Protein AF-A0A139NU71-F1 (afdb_monomer_lite)

pLDDT: mean 77.44, std 14.03, range [31.88, 95.44]

Structure (mmCIF, N/CA/C/O backbone):
data_AF-A0A139NU71-F1
#
_entry.id   AF-A0A139NU71-F1
#
loop_
_atom_site.group_PDB
_atom_site.id
_atom_site.type_symbol
_atom_site.label_atom_id
_atom_site.label_alt_id
_atom_site.label_comp_id
_atom_site.label_asym_id
_atom_site.label_entity_id
_atom_site.label_seq_id
_atom_site.pdbx_PDB_ins_code
_atom_site.Cartn_x
_atom_site.Cartn_y
_atom_site.Cartn_z
_atom_site.occupancy
_atom_site.B_iso_or_equiv
_atom_site.auth_seq_id
_atom_site.auth_comp_id
_atom_site.auth_asym_id
_atom_site.auth_atom_id
_atom_site.pdbx_PDB_model_num
ATOM 1 N N . MET A 1 1 ? -29.510 -15.775 47.657 1.00 57.84 1 MET A N 1
ATOM 2 C CA . MET A 1 1 ? -28.211 -16.408 47.350 1.00 57.84 1 MET A CA 1
ATOM 3 C C . MET A 1 1 ? -27.187 -15.291 47.354 1.00 57.84 1 MET A C 1
ATOM 5 O O . MET A 1 1 ? -27.486 -14.253 46.781 1.00 57.84 1 MET A O 1
ATOM 9 N N . ASP A 1 2 ? -26.080 -15.442 48.075 1.00 88.06 2 ASP A N 1
ATOM 10 C CA . ASP A 1 2 ? -25.006 -14.439 48.107 1.00 88.06 2 ASP A CA 1
ATOM 11 C C . ASP A 1 2 ? -24.442 -14.243 46.688 1.00 88.06 2 ASP A C 1
ATOM 13 O O . ASP A 1 2 ? -24.247 -15.220 45.959 1.00 88.06 2 ASP A O 1
ATOM 17 N N . ALA A 1 3 ? -24.217 -12.991 46.289 1.00 68.38 3 ALA A N 1
ATOM 18 C CA . ALA A 1 3 ? -23.678 -12.640 44.980 1.00 68.38 3 ALA A CA 1
ATOM 19 C C . ALA A 1 3 ? -22.296 -13.271 44.737 1.00 68.38 3 ALA A C 1
ATOM 21 O O . ALA A 1 3 ? -22.012 -13.702 43.619 1.00 68.38 3 ALA A O 1
ATOM 22 N N . ALA A 1 4 ? -21.469 -13.403 45.779 1.00 80.06 4 ALA A N 1
ATOM 23 C CA . ALA A 1 4 ? -20.169 -14.063 45.685 1.00 80.06 4 ALA A CA 1
ATOM 24 C C . ALA A 1 4 ? -20.320 -15.563 45.383 1.00 80.06 4 ALA A C 1
ATOM 26 O O . ALA A 1 4 ? -19.664 -16.096 44.490 1.00 80.06 4 ALA A O 1
ATOM 27 N N . ILE A 1 5 ? -21.266 -16.220 46.058 1.00 87.38 5 ILE A N 1
ATOM 28 C CA . ILE A 1 5 ? -21.566 -17.646 45.868 1.00 87.38 5 ILE A CA 1
ATOM 29 C C . ILE A 1 5 ? -22.158 -17.897 44.473 1.00 87.38 5 ILE A C 1
ATOM 31 O O . ILE A 1 5 ? -21.840 -18.896 43.828 1.00 87.38 5 ILE A O 1
ATOM 35 N N . PHE A 1 6 ? -23.004 -16.990 43.977 1.00 78.81 6 PHE A N 1
ATOM 36 C CA . PHE A 1 6 ? -23.560 -17.088 42.627 1.00 78.81 6 PHE A CA 1
ATOM 37 C C . PHE A 1 6 ? -22.490 -16.881 41.540 1.00 78.81 6 PHE A C 1
ATOM 39 O O . PHE A 1 6 ? -22.468 -17.622 40.558 1.00 78.81 6 PHE A O 1
ATOM 46 N N . LYS A 1 7 ? -21.557 -15.938 41.737 1.00 81.19 7 LYS A N 1
ATOM 47 C CA . LYS A 1 7 ? -20.418 -15.714 40.832 1.00 81.19 7 LYS A CA 1
ATOM 48 C C . LYS A 1 7 ? -19.517 -16.947 40.738 1.00 81.19 7 LYS A C 1
ATOM 50 O O . LYS A 1 7 ? -19.234 -17.403 39.633 1.00 81.19 7 LYS A O 1
ATOM 55 N N . GLU A 1 8 ? -19.113 -17.506 41.878 1.00 88.69 8 GLU A N 1
ATOM 56 C CA . GLU A 1 8 ? -18.307 -18.735 41.947 1.00 88.69 8 GLU A CA 1
ATOM 57 C C . GLU A 1 8 ? -18.988 -19.904 41.222 1.00 88.69 8 GLU A C 1
ATOM 59 O O . GLU A 1 8 ? -18.363 -20.609 40.428 1.00 88.69 8 GLU A O 1
ATOM 64 N N . PHE A 1 9 ? -20.298 -20.067 41.424 1.00 89.94 9 PHE A N 1
ATOM 65 C CA . PHE A 1 9 ? -21.086 -21.086 40.737 1.00 89.94 9 PHE A CA 1
ATOM 66 C C . PHE A 1 9 ? -21.071 -20.906 39.211 1.00 89.94 9 PHE A C 1
ATOM 68 O O . PHE A 1 9 ? -20.823 -21.869 38.479 1.00 89.94 9 PHE A O 1
ATOM 75 N N . CYS A 1 10 ? -21.315 -19.686 38.726 1.00 85.00 10 CYS A N 1
ATOM 76 C CA . CYS A 1 10 ? -21.310 -19.379 37.298 1.00 85.00 10 CYS A CA 1
ATOM 77 C C . CYS A 1 10 ? -19.933 -19.630 36.664 1.00 85.00 10 CYS A C 1
ATOM 79 O O . CYS A 1 10 ? -19.867 -20.260 35.609 1.00 85.00 10 CYS A O 1
ATOM 81 N N . LEU A 1 11 ? -18.843 -19.226 37.328 1.00 81.31 11 LEU A N 1
ATOM 82 C CA . LEU A 1 11 ? -17.471 -19.452 36.854 1.00 81.31 11 LEU A CA 1
ATOM 83 C C . LEU A 1 11 ? -17.121 -20.945 36.796 1.00 81.31 11 LEU A C 1
ATOM 85 O O . LEU A 1 11 ? -16.657 -21.435 35.765 1.00 81.31 11 LEU A O 1
ATOM 89 N N . ALA A 1 12 ? -17.424 -21.701 37.855 1.00 89.00 12 ALA A N 1
ATOM 90 C CA . ALA A 1 12 ? -17.175 -23.142 37.898 1.00 89.00 12 ALA A CA 1
ATOM 91 C C . ALA A 1 12 ? -17.971 -23.909 36.824 1.00 89.00 12 ALA A C 1
ATOM 93 O O . ALA A 1 12 ? -17.486 -24.881 36.231 1.00 89.00 12 ALA A O 1
ATOM 94 N N . LYS A 1 13 ? -19.208 -23.480 36.537 1.00 87.31 13 LYS A N 1
ATOM 95 C CA . LYS A 1 13 ? -20.033 -24.080 35.477 1.00 87.31 13 LYS A CA 1
ATOM 96 C C . LYS A 1 13 ? -19.597 -23.666 34.077 1.00 87.31 13 LYS A C 1
ATOM 98 O O . LYS A 1 13 ? -19.599 -24.524 33.197 1.00 87.31 13 LYS A O 1
ATOM 103 N N . ALA A 1 14 ? -19.167 -22.424 33.871 1.00 78.31 14 ALA A N 1
ATOM 104 C CA . ALA A 1 14 ? -18.626 -21.971 32.592 1.00 78.31 14 ALA A CA 1
ATOM 105 C C . ALA A 1 14 ? -17.314 -22.692 32.231 1.00 78.31 14 ALA A C 1
ATOM 107 O O . ALA A 1 14 ? -17.141 -23.088 31.081 1.00 78.31 14 ALA A O 1
ATOM 108 N N . GLY A 1 15 ? -16.436 -22.947 33.210 1.00 75.75 15 GLY A N 1
ATOM 109 C CA . GLY A 1 15 ? -15.182 -23.684 32.997 1.00 75.75 15 GLY A CA 1
ATOM 110 C C . GLY A 1 15 ? -15.363 -25.175 32.679 1.00 75.75 15 GLY A C 1
ATOM 111 O O . GLY A 1 15 ? -14.518 -25.771 32.022 1.00 75.75 15 GLY A O 1
ATOM 112 N N . SER A 1 16 ? -16.475 -25.784 33.104 1.00 83.06 16 SER A N 1
ATOM 113 C CA . SER A 1 16 ? -16.747 -27.218 32.901 1.00 83.06 16 SER A CA 1
ATOM 114 C C . SER A 1 16 ? -17.761 -27.524 31.792 1.00 83.06 16 SER A C 1
ATOM 116 O O . SER A 1 16 ? -17.903 -28.684 31.401 1.00 83.06 16 SER A O 1
ATOM 118 N N . LYS A 1 17 ? -18.494 -26.521 31.285 1.00 86.56 17 LYS A N 1
ATOM 119 C CA . LYS A 1 17 ? -19.545 -26.700 30.270 1.00 86.56 17 LYS A CA 1
ATOM 120 C C . LYS A 1 17 ? -19.525 -25.578 29.218 1.00 86.56 17 LYS A C 1
ATOM 122 O O . LYS A 1 17 ? -20.130 -24.529 29.443 1.00 86.56 17 LYS A O 1
ATOM 127 N N . PRO A 1 18 ? -18.958 -25.822 28.021 1.00 69.75 18 PRO A N 1
ATOM 128 C CA . PRO A 1 18 ? -18.869 -24.819 26.953 1.00 69.75 18 PRO A CA 1
ATOM 129 C C . PRO A 1 18 ? -20.218 -24.247 26.487 1.00 69.75 18 PRO A C 1
ATOM 131 O O . PRO A 1 18 ? -20.307 -23.071 26.152 1.00 69.75 18 PRO A O 1
ATOM 134 N N . ALA A 1 19 ? -21.285 -25.054 26.485 1.00 65.38 19 ALA A N 1
ATOM 135 C CA . ALA A 1 19 ? -22.631 -24.586 26.135 1.00 65.38 19 ALA A CA 1
ATOM 136 C C . ALA A 1 19 ? -23.204 -23.621 27.189 1.00 65.38 19 ALA A C 1
ATOM 138 O O . ALA A 1 19 ? -23.811 -22.618 26.841 1.00 65.38 19 ALA A O 1
ATOM 139 N N . PHE A 1 20 ? -22.950 -23.885 28.476 1.00 79.50 20 PHE A N 1
ATOM 140 C CA . PHE A 1 20 ? -23.353 -22.986 29.559 1.00 79.50 20 PHE A CA 1
ATOM 141 C C . PHE A 1 20 ? -22.549 -21.685 29.530 1.00 79.50 20 PHE A C 1
ATOM 143 O O . PHE A 1 20 ? -23.117 -20.628 29.762 1.00 79.50 20 PHE A O 1
ATOM 150 N N . LYS A 1 21 ? -21.247 -21.755 29.208 1.00 77.25 21 LYS A N 1
ATOM 151 C CA . LYS A 1 21 ? -20.414 -20.566 28.985 1.00 77.25 21 LYS A CA 1
ATOM 152 C C . LYS A 1 21 ? -21.029 -19.673 27.901 1.00 77.25 21 LYS A C 1
ATOM 154 O O . LYS A 1 21 ? -21.265 -18.509 28.185 1.00 77.25 21 LYS A O 1
ATOM 159 N N . ARG A 1 22 ? -21.370 -20.234 26.732 1.00 60.50 22 ARG A N 1
ATOM 160 C CA . ARG A 1 22 ? -22.013 -19.491 25.631 1.00 60.50 22 ARG A CA 1
ATOM 161 C C . ARG A 1 22 ? -23.335 -18.840 26.035 1.00 60.50 22 ARG A C 1
ATOM 163 O O . ARG A 1 22 ? -23.498 -17.643 25.855 1.00 60.50 22 ARG A O 1
ATOM 170 N N . GLU A 1 23 ? -24.251 -19.599 26.628 1.00 68.81 23 GLU A N 1
ATOM 171 C CA . GLU A 1 23 ? -25.554 -19.071 27.071 1.00 68.81 23 GLU A CA 1
ATOM 172 C C . GLU A 1 23 ? -25.413 -17.998 28.160 1.00 68.81 23 GLU A C 1
ATOM 174 O O . GLU A 1 23 ? -26.117 -16.992 28.149 1.00 68.81 23 GLU A O 1
ATOM 179 N N . LEU A 1 24 ? -24.471 -18.175 29.092 1.00 75.56 24 LEU A N 1
ATOM 180 C CA . LEU A 1 24 ? -24.180 -17.181 30.122 1.00 75.56 24 LEU A CA 1
ATOM 181 C C . LEU A 1 24 ? -23.573 -15.905 29.519 1.00 75.56 24 LEU A C 1
ATOM 183 O O . LEU A 1 24 ? -23.921 -14.816 29.962 1.00 75.56 24 LEU A O 1
ATOM 187 N N . GLN A 1 25 ? -22.699 -16.034 28.515 1.00 62.81 25 GLN A N 1
ATOM 188 C CA . GLN A 1 25 ? -22.141 -14.903 27.768 1.00 62.81 25 GLN A CA 1
ATOM 189 C C . GLN A 1 25 ? -23.250 -14.121 27.053 1.00 62.81 25 GLN A C 1
ATOM 191 O O . GLN A 1 25 ? -23.339 -12.913 27.250 1.00 62.81 25 GLN A O 1
ATOM 196 N N . HIS A 1 26 ? -24.151 -14.802 26.334 1.00 57.12 26 HIS A N 1
ATOM 197 C CA . HIS A 1 26 ? -25.322 -14.177 25.704 1.00 57.12 26 HIS A CA 1
ATOM 198 C C . HIS A 1 26 ? -26.223 -13.467 26.722 1.00 57.12 26 HIS A C 1
ATOM 200 O O . HIS A 1 26 ? -26.580 -12.309 26.547 1.00 57.12 26 HIS A O 1
ATOM 206 N N . TYR A 1 27 ? -26.547 -14.139 27.828 1.00 63.62 27 TYR A N 1
ATOM 207 C CA . TYR A 1 27 ? -27.408 -13.591 28.876 1.00 63.62 27 TYR A CA 1
ATOM 208 C C . TYR A 1 27 ? -26.819 -12.353 29.570 1.00 63.62 27 TYR A C 1
ATOM 210 O O . TYR A 1 27 ? -27.568 -11.470 29.993 1.00 63.62 27 TYR A O 1
ATOM 218 N N . ILE A 1 28 ? -25.493 -12.304 29.741 1.00 64.88 28 ILE A N 1
ATOM 219 C CA . ILE A 1 28 ? -24.802 -11.131 30.287 1.00 64.88 28 ILE A CA 1
ATOM 220 C C . ILE A 1 28 ? -24.788 -10.015 29.243 1.00 64.88 28 ILE A C 1
ATOM 222 O O . ILE A 1 28 ? -25.170 -8.903 29.590 1.00 64.88 28 ILE A O 1
ATOM 226 N N . ALA A 1 29 ? -24.437 -10.320 27.990 1.00 53.88 29 ALA A N 1
ATOM 227 C CA . ALA A 1 29 ? -24.393 -9.352 26.894 1.00 53.88 29 ALA A CA 1
ATOM 228 C C . ALA A 1 29 ? -25.745 -8.647 26.674 1.00 53.88 29 ALA A C 1
ATOM 230 O O . ALA A 1 29 ? -25.779 -7.431 26.535 1.00 53.88 29 ALA A O 1
ATOM 231 N N . ASP A 1 30 ? -26.862 -9.375 26.773 1.00 51.50 30 ASP A N 1
ATOM 232 C CA . ASP A 1 30 ? -28.225 -8.824 26.665 1.00 51.50 30 ASP A CA 1
ATOM 233 C C . ASP A 1 30 ? -28.620 -7.877 27.820 1.00 51.50 30 ASP A C 1
ATOM 235 O O . ASP A 1 30 ? -29.672 -7.234 27.769 1.00 51.50 30 ASP A O 1
ATOM 239 N N . ARG A 1 31 ? -27.850 -7.837 28.918 1.00 53.75 31 ARG A 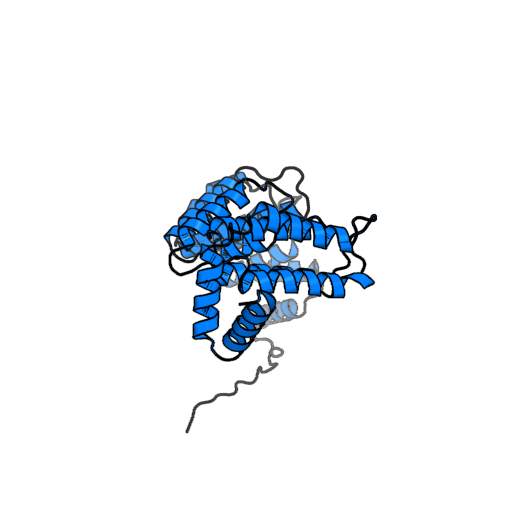N 1
ATOM 240 C CA . ARG A 1 31 ? -28.242 -7.175 30.181 1.00 53.75 31 ARG A CA 1
ATOM 241 C C . ARG A 1 31 ? -27.211 -6.226 30.765 1.00 53.75 31 ARG A C 1
ATOM 243 O O . ARG A 1 31 ? -27.548 -5.450 31.660 1.00 53.75 31 ARG A O 1
ATOM 250 N N . THR A 1 32 ? -25.974 -6.281 30.303 1.00 51.69 32 THR A N 1
ATOM 251 C CA . THR A 1 32 ? -25.039 -5.175 30.451 1.00 51.69 32 THR A CA 1
ATOM 252 C C . THR A 1 32 ? -25.410 -4.130 29.412 1.00 51.69 32 THR A C 1
ATOM 254 O O . THR A 1 32 ? -25.499 -4.464 28.236 1.00 51.69 32 THR A O 1
ATOM 257 N N . GLU A 1 33 ? -25.621 -2.873 29.820 1.00 50.38 33 GLU A N 1
ATOM 258 C CA . GLU A 1 33 ? -25.450 -1.754 28.884 1.00 50.38 33 GLU A CA 1
ATOM 259 C C . GLU A 1 33 ? -24.128 -2.017 28.160 1.00 50.38 33 GLU A C 1
ATOM 261 O O . GLU A 1 33 ? -23.097 -2.127 28.832 1.00 50.38 33 GLU A O 1
ATOM 266 N N . GLY A 1 34 ? -24.178 -2.250 26.843 1.00 54.66 34 GLY A N 1
ATOM 267 C CA . GLY A 1 34 ? -22.997 -2.605 26.065 1.00 54.66 34 GLY A CA 1
ATOM 268 C C . GLY A 1 34 ? -21.846 -1.667 26.417 1.00 54.66 34 GLY A C 1
ATOM 269 O O . GLY A 1 34 ? -22.055 -0.476 26.681 1.00 54.66 34 GLY A O 1
ATOM 270 N N . VAL A 1 35 ? -20.627 -2.197 26.502 1.00 61.81 35 VAL A N 1
ATOM 271 C CA . VAL A 1 35 ? -19.465 -1.324 26.657 1.00 61.81 35 VAL A CA 1
ATOM 272 C C . VAL A 1 35 ? -19.435 -0.443 25.411 1.00 61.81 35 VAL A C 1
ATOM 274 O O . VAL A 1 35 ? -19.243 -0.940 24.310 1.00 61.81 35 VAL A O 1
ATOM 277 N N . SER A 1 36 ? -19.719 0.850 25.573 1.00 74.94 36 SER A N 1
ATOM 278 C CA . SER A 1 36 ? -19.772 1.772 24.441 1.00 74.94 36 SER A CA 1
ATOM 279 C C . SER A 1 36 ? -18.402 1.847 23.774 1.00 74.94 36 SER A C 1
ATOM 281 O O . SER A 1 36 ? -17.390 1.857 24.481 1.00 74.94 36 SER A O 1
ATOM 283 N N . LEU A 1 37 ? -18.372 1.988 22.449 1.00 80.50 37 LEU A N 1
ATOM 284 C CA . LEU A 1 37 ? -17.149 2.175 21.664 1.00 80.50 37 LEU A CA 1
ATOM 285 C C . LEU A 1 37 ? -16.197 3.204 22.306 1.00 80.50 37 LEU A C 1
ATOM 287 O O . LEU A 1 37 ? -15.031 2.908 22.547 1.00 80.50 37 LEU A O 1
ATOM 291 N N . ASP A 1 38 ? -16.723 4.350 22.748 1.00 83.75 38 ASP A N 1
ATOM 292 C CA . ASP A 1 38 ? -15.954 5.393 23.448 1.00 83.75 38 ASP A CA 1
ATOM 293 C C . ASP A 1 38 ? -15.214 4.912 24.704 1.00 83.75 38 ASP A C 1
ATOM 295 O O . ASP A 1 38 ? -14.163 5.446 25.058 1.00 83.75 38 ASP A O 1
ATOM 299 N N . LYS A 1 39 ? -15.780 3.951 25.442 1.00 81.56 39 LYS A N 1
ATOM 300 C CA . LYS A 1 39 ? -15.129 3.392 26.634 1.00 81.56 39 LYS A CA 1
ATOM 301 C C . LYS A 1 39 ? -13.980 2.482 26.225 1.00 81.56 39 LYS A C 1
ATOM 303 O O . LYS A 1 39 ? -12.945 2.528 26.878 1.00 81.56 39 LYS A O 1
ATOM 308 N N . LEU A 1 40 ? -14.153 1.704 25.158 1.00 82.69 40 LEU A N 1
ATOM 309 C CA . LEU A 1 40 ? -13.107 0.836 24.619 1.00 82.69 40 LEU A CA 1
ATOM 310 C C . LEU A 1 40 ? -11.936 1.662 24.089 1.00 82.69 40 LEU A C 1
ATOM 312 O O . LEU A 1 40 ? -10.809 1.434 24.519 1.00 82.69 40 LEU A O 1
ATOM 316 N N . LYS A 1 41 ? -12.215 2.690 23.281 1.00 87.12 41 LYS A N 1
ATOM 317 C CA . LYS A 1 41 ? -11.204 3.638 22.791 1.00 87.12 41 LYS A CA 1
ATOM 318 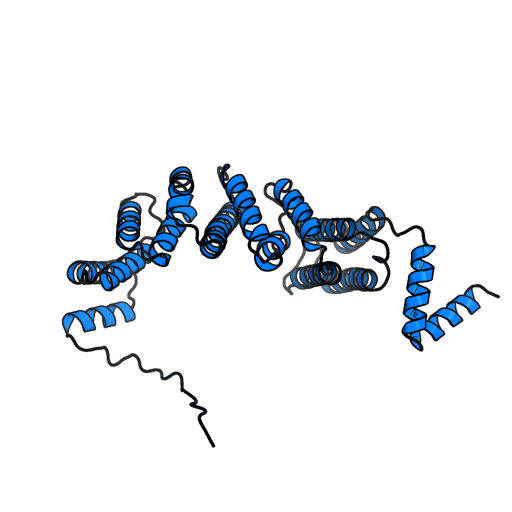C C . LYS A 1 41 ? -10.429 4.285 23.943 1.00 87.12 41 LYS A C 1
ATOM 320 O O . LYS A 1 41 ? -9.207 4.253 23.974 1.00 87.12 41 LYS A O 1
ATOM 325 N N . LYS A 1 42 ? -11.131 4.753 24.985 1.00 88.50 42 LYS A N 1
ATOM 326 C CA . LYS A 1 42 ? -10.490 5.300 26.199 1.00 88.50 42 LYS A CA 1
ATOM 327 C C . LYS A 1 42 ? -9.639 4.285 26.961 1.00 88.50 42 LYS A C 1
ATOM 329 O O . LYS A 1 42 ? -8.651 4.685 27.572 1.00 88.50 42 LYS A O 1
ATOM 334 N N . CYS A 1 43 ? -10.018 3.008 26.978 1.00 86.88 43 CYS A N 1
ATOM 335 C CA . CYS A 1 43 ? -9.192 1.963 27.578 1.00 86.88 43 CYS A CA 1
ATOM 336 C C . CYS A 1 43 ? -7.875 1.808 26.812 1.00 86.88 43 CYS A C 1
ATOM 338 O O . CYS A 1 43 ? -6.829 1.819 27.454 1.00 86.88 43 CYS A O 1
ATOM 340 N N . VAL A 1 44 ? -7.920 1.762 25.477 1.00 88.00 44 VAL A N 1
ATOM 341 C CA . VAL A 1 44 ? -6.721 1.721 24.621 1.00 88.00 44 VAL A CA 1
ATOM 342 C C . VAL A 1 44 ? -5.831 2.935 24.887 1.00 88.00 44 VAL A C 1
ATOM 344 O O . VAL A 1 44 ? -4.676 2.766 25.279 1.00 88.00 44 VAL A O 1
ATOM 347 N N . SER A 1 45 ? -6.384 4.152 24.826 1.00 90.38 45 SER A N 1
ATOM 348 C CA . SER A 1 45 ? -5.617 5.375 25.100 1.00 90.38 45 SER A CA 1
ATOM 349 C C . SER A 1 45 ? -5.005 5.378 26.503 1.00 90.38 45 SER A C 1
ATOM 351 O O . SER A 1 45 ? -3.906 5.894 26.708 1.00 90.38 45 SER A O 1
ATOM 353 N N . SER A 1 46 ? -5.704 4.808 27.492 1.00 91.56 46 SER A N 1
ATOM 354 C CA . SER A 1 46 ? -5.202 4.697 28.863 1.00 91.56 46 SER A CA 1
ATOM 355 C C . SER A 1 46 ? -4.056 3.696 28.989 1.00 91.56 46 SER A C 1
ATOM 357 O O . SER A 1 46 ? -3.163 3.942 29.799 1.00 91.56 46 SER A O 1
ATOM 359 N N . ILE A 1 47 ? -4.082 2.587 28.244 1.00 92.69 47 ILE A N 1
ATOM 360 C CA . ILE A 1 47 ? -2.980 1.616 28.202 1.00 92.69 47 ILE A CA 1
ATOM 361 C C . ILE A 1 47 ? -1.762 2.293 27.570 1.00 92.69 47 ILE A C 1
ATOM 363 O O . ILE A 1 47 ? -0.717 2.367 28.209 1.00 92.69 47 ILE A O 1
ATOM 367 N N . ILE A 1 48 ? -1.915 2.902 26.391 1.00 91.56 48 ILE A N 1
ATOM 368 C CA . ILE A 1 48 ? -0.827 3.614 25.702 1.00 91.56 48 ILE A CA 1
ATOM 369 C C . ILE A 1 48 ? -0.225 4.698 26.608 1.00 91.56 48 ILE A C 1
ATOM 371 O O . ILE A 1 48 ? 0.976 4.704 26.870 1.00 91.56 48 ILE A O 1
ATOM 375 N N . SER A 1 49 ? -1.063 5.564 27.188 1.00 92.75 49 SER A N 1
ATOM 376 C CA . SER A 1 49 ? -0.606 6.652 28.069 1.00 92.75 49 SER A CA 1
ATOM 377 C C . SER A 1 49 ? 0.122 6.151 29.320 1.00 92.75 49 SER A C 1
ATOM 379 O O . SER A 1 49 ? 1.022 6.822 29.827 1.00 92.75 49 SER A O 1
ATOM 381 N N . LYS A 1 50 ? -0.269 4.984 29.850 1.00 94.44 50 LYS A N 1
ATOM 382 C CA . LYS A 1 50 ? 0.373 4.376 31.022 1.00 94.44 50 LYS A CA 1
ATOM 383 C C . LYS A 1 50 ? 1.832 4.027 30.725 1.00 94.44 50 LYS A C 1
ATOM 385 O O . LYS A 1 50 ? 2.681 4.312 31.567 1.00 94.44 50 LYS A O 1
ATOM 390 N N . TYR A 1 51 ? 2.109 3.444 29.559 1.00 94.00 51 TYR A N 1
ATOM 391 C CA . TYR A 1 51 ? 3.449 2.981 29.188 1.00 94.00 51 TYR A CA 1
ATOM 392 C C . TYR A 1 51 ? 4.303 4.059 28.512 1.00 94.00 51 TYR A C 1
ATOM 394 O O . TYR A 1 51 ? 5.503 4.128 28.768 1.00 94.00 51 TYR A O 1
ATOM 402 N N . ALA A 1 52 ? 3.693 4.961 27.740 1.00 92.00 52 ALA A N 1
ATOM 403 C CA . ALA A 1 52 ? 4.380 6.115 27.154 1.00 92.00 52 ALA A CA 1
ATOM 404 C C . ALA A 1 52 ? 4.779 7.161 28.214 1.00 92.00 52 ALA A C 1
ATOM 406 O O . ALA A 1 52 ? 5.689 7.969 28.010 1.00 92.00 52 ALA A O 1
ATOM 407 N N . GLY A 1 53 ? 4.093 7.166 29.362 1.00 88.12 53 GLY A N 1
ATOM 408 C CA . GLY A 1 53 ? 4.403 8.029 30.494 1.00 88.12 53 GLY A CA 1
ATOM 409 C C . GLY A 1 53 ? 4.378 9.520 30.137 1.00 88.12 53 GLY A C 1
ATOM 410 O O . GLY A 1 53 ? 3.558 9.987 29.355 1.00 88.12 53 GLY A O 1
ATOM 411 N N . HIS A 1 54 ? 5.275 10.300 30.748 1.00 86.12 54 HIS A N 1
ATOM 412 C CA . HIS A 1 54 ? 5.387 11.740 30.464 1.00 86.12 54 HIS A CA 1
ATOM 413 C C . HIS A 1 54 ? 6.229 12.051 29.220 1.00 86.12 54 HIS A C 1
ATOM 415 O O . HIS A 1 54 ? 6.177 13.179 28.735 1.00 86.12 54 HIS A O 1
ATOM 421 N N . SER A 1 55 ? 7.034 11.096 28.741 1.00 87.69 55 SER A N 1
ATOM 422 C CA . SER A 1 55 ? 7.862 11.263 27.542 1.00 87.69 55 SER A CA 1
ATOM 423 C C . SER A 1 55 ? 7.034 11.220 26.265 1.00 87.69 55 SER A C 1
ATOM 425 O O . SER A 1 55 ? 7.478 11.775 25.266 1.00 87.69 55 SER A O 1
ATOM 427 N N . GLY A 1 56 ? 5.866 10.567 26.293 1.00 87.56 56 GLY A N 1
ATOM 428 C CA . GLY A 1 56 ? 5.124 10.242 25.074 1.00 87.56 56 GLY A CA 1
ATOM 429 C C . GLY A 1 56 ? 5.812 9.158 24.238 1.00 87.56 56 GLY A C 1
ATOM 430 O O . GLY A 1 56 ? 5.415 8.945 23.105 1.00 87.56 56 GLY A O 1
ATOM 431 N N . TYR A 1 57 ? 6.827 8.492 24.804 1.00 92.19 57 TYR A N 1
ATOM 432 C CA . TYR A 1 57 ? 7.632 7.463 24.150 1.00 92.19 57 TYR A CA 1
ATOM 433 C C . TYR A 1 57 ? 7.585 6.174 24.963 1.00 92.19 57 TYR A C 1
ATOM 435 O O . TYR A 1 57 ? 7.888 6.219 26.163 1.00 92.19 57 TYR A O 1
ATOM 443 N N . ILE A 1 58 ? 7.251 5.046 24.331 1.00 91.88 58 ILE A N 1
ATOM 444 C CA . ILE A 1 58 ? 7.310 3.727 24.977 1.00 91.88 58 ILE A CA 1
ATOM 445 C C . ILE A 1 58 ? 8.716 3.148 24.799 1.00 91.88 58 ILE A C 1
ATOM 447 O O . ILE A 1 58 ? 9.130 2.768 23.708 1.00 91.88 58 ILE A O 1
ATOM 451 N N . TYR A 1 59 ? 9.465 3.095 25.898 1.00 91.50 59 TYR A N 1
ATOM 452 C CA . TYR A 1 59 ? 10.812 2.528 25.917 1.00 91.50 59 TYR A CA 1
ATOM 453 C C . TYR A 1 59 ? 10.795 1.003 25.832 1.00 91.50 59 TYR A C 1
ATOM 455 O O . TYR A 1 59 ? 9.908 0.371 26.399 1.00 91.50 59 TYR A O 1
ATOM 463 N N . TYR A 1 60 ? 11.851 0.431 25.246 1.00 90.50 60 TYR A N 1
ATOM 464 C CA . TYR A 1 60 ? 12.083 -1.015 25.134 1.00 90.50 60 TYR A CA 1
ATOM 465 C C . TYR A 1 60 ? 11.793 -1.798 26.423 1.00 90.50 60 TYR A C 1
ATOM 467 O O . TYR A 1 60 ? 11.123 -2.821 26.405 1.00 90.50 60 TYR A O 1
ATOM 475 N N . GLU A 1 61 ? 12.235 -1.281 27.573 1.00 90.12 61 GLU A N 1
ATOM 476 C CA . GLU A 1 61 ? 12.037 -1.914 28.887 1.00 90.12 61 GLU A CA 1
ATOM 477 C C . GLU A 1 61 ? 10.568 -2.073 29.309 1.00 90.12 61 GLU A C 1
ATOM 479 O O . GLU A 1 61 ? 10.277 -2.865 30.199 1.00 90.12 61 GLU A O 1
ATOM 484 N N . ASN A 1 62 ? 9.664 -1.321 28.682 1.00 91.12 62 ASN A N 1
ATOM 485 C CA . ASN A 1 62 ? 8.229 -1.341 28.939 1.00 91.12 62 ASN A CA 1
ATOM 486 C C . ASN A 1 62 ? 7.437 -2.003 27.798 1.00 91.12 62 ASN A C 1
ATOM 488 O O . ASN A 1 62 ? 6.216 -2.098 27.912 1.00 91.12 62 ASN A O 1
ATOM 492 N N . MET A 1 63 ? 8.094 -2.421 26.707 1.00 90.56 63 MET A N 1
ATOM 493 C CA . MET A 1 63 ? 7.413 -2.940 25.516 1.00 90.56 63 MET A CA 1
ATOM 494 C C . MET A 1 63 ? 6.735 -4.280 25.770 1.00 90.56 63 MET A C 1
ATOM 496 O O . MET A 1 63 ? 5.578 -4.427 25.395 1.00 90.56 63 MET A O 1
ATOM 500 N N . ASP A 1 64 ? 7.398 -5.207 26.465 1.00 89.00 64 ASP A N 1
ATOM 501 C CA . ASP A 1 64 ? 6.817 -6.518 26.785 1.00 89.00 64 ASP A CA 1
ATOM 502 C C . ASP A 1 64 ? 5.532 -6.371 27.620 1.00 89.00 64 ASP A C 1
ATOM 504 O O . ASP A 1 64 ? 4.490 -6.925 27.277 1.00 89.00 64 ASP A O 1
ATOM 508 N N . ASP A 1 65 ? 5.570 -5.560 28.685 1.00 91.06 65 ASP A N 1
ATOM 509 C CA . ASP A 1 65 ? 4.407 -5.320 29.553 1.00 91.06 65 ASP A CA 1
ATOM 510 C C . ASP A 1 65 ? 3.278 -4.572 28.813 1.00 91.06 65 ASP A C 1
ATOM 512 O O . ASP A 1 65 ? 2.089 -4.810 29.058 1.00 91.06 65 ASP A O 1
ATOM 516 N N . PHE A 1 66 ? 3.639 -3.654 27.910 1.00 93.12 66 PHE A N 1
ATOM 517 C CA . PHE A 1 66 ? 2.693 -2.946 27.051 1.00 93.12 66 PHE A CA 1
ATOM 518 C C . PHE A 1 66 ? 1.999 -3.897 26.073 1.00 93.12 66 PHE A C 1
ATOM 520 O O . PHE A 1 66 ? 0.766 -3.897 25.997 1.00 93.12 66 PHE A O 1
ATOM 527 N N . GLU A 1 67 ? 2.780 -4.709 25.358 1.00 90.69 67 GLU A N 1
ATOM 528 C CA . GLU A 1 67 ? 2.294 -5.705 24.409 1.00 90.69 67 GLU A CA 1
ATOM 529 C C . GLU A 1 67 ? 1.378 -6.705 25.114 1.00 90.69 67 GLU A C 1
ATOM 531 O O . GLU A 1 67 ? 0.250 -6.904 24.668 1.00 90.69 67 GLU A O 1
ATOM 536 N N . ASP A 1 68 ? 1.793 -7.251 26.260 1.00 89.56 68 ASP A N 1
ATOM 537 C CA . ASP A 1 68 ? 0.993 -8.191 27.046 1.00 89.56 68 ASP A CA 1
ATOM 538 C C . ASP A 1 68 ? -0.346 -7.582 27.495 1.00 89.56 68 ASP A C 1
ATOM 540 O O . ASP A 1 68 ? -1.393 -8.229 27.396 1.00 89.56 68 ASP A O 1
ATOM 544 N N . GLU A 1 69 ? -0.361 -6.337 27.990 1.00 91.19 69 GLU A N 1
ATOM 545 C CA . GLU A 1 69 ? -1.601 -5.709 28.460 1.00 91.19 69 GLU A CA 1
ATOM 546 C C . GLU A 1 69 ? -2.549 -5.352 27.310 1.00 91.19 69 GLU A C 1
ATOM 548 O O . GLU A 1 69 ? -3.763 -5.567 27.429 1.00 91.19 69 GLU A O 1
ATOM 553 N N . LEU A 1 70 ? -2.022 -4.835 26.196 1.00 89.38 70 LEU A N 1
ATOM 554 C CA . LEU A 1 70 ? -2.837 -4.515 25.026 1.00 89.38 70 LEU A CA 1
ATOM 555 C C . LEU A 1 70 ? -3.332 -5.787 24.328 1.00 89.38 70 LEU A C 1
ATOM 557 O O . LEU A 1 70 ? -4.514 -5.878 23.994 1.00 89.38 70 LEU A O 1
ATOM 561 N N . SER A 1 71 ? -2.478 -6.800 24.194 1.00 87.31 71 SER A N 1
ATOM 562 C CA . SER A 1 71 ? -2.841 -8.111 23.655 1.00 87.31 71 SER A CA 1
ATOM 563 C C . SER A 1 71 ? -3.910 -8.782 24.514 1.00 87.31 71 SER A C 1
ATOM 565 O O . SER A 1 71 ? -4.927 -9.256 24.006 1.00 87.31 71 SER A O 1
ATOM 567 N N . PHE A 1 72 ? -3.767 -8.735 25.840 1.00 84.81 72 PHE A N 1
ATOM 568 C CA . PHE A 1 72 ? -4.791 -9.233 26.751 1.00 84.81 72 PHE A CA 1
ATOM 569 C C . PHE A 1 72 ? -6.112 -8.472 26.606 1.00 84.81 72 PHE A C 1
ATOM 571 O O . PHE A 1 72 ? -7.183 -9.086 26.637 1.00 84.81 72 PHE A O 1
ATOM 578 N N . PHE A 1 73 ? -6.063 -7.145 26.441 1.00 83.06 73 PHE A N 1
ATOM 579 C CA . PHE A 1 73 ? -7.251 -6.349 26.147 1.00 83.06 73 PHE A CA 1
ATOM 580 C C . PHE A 1 73 ? -7.924 -6.838 24.856 1.00 83.06 73 PHE A C 1
ATOM 582 O O . PHE A 1 73 ? -9.119 -7.137 24.896 1.00 83.06 73 PHE A O 1
ATOM 589 N N . LEU A 1 74 ? -7.171 -7.009 23.764 1.00 77.69 74 LEU A N 1
ATOM 590 C CA . LEU A 1 74 ? -7.655 -7.499 22.466 1.00 77.69 74 LEU A CA 1
ATOM 591 C C . LEU A 1 74 ? -8.216 -8.931 22.532 1.00 77.69 74 LEU A C 1
ATOM 593 O O . LEU A 1 74 ? -9.273 -9.222 21.974 1.00 77.69 74 LEU A O 1
ATOM 597 N N . ASP A 1 75 ? -7.605 -9.828 23.296 1.00 75.88 75 ASP A N 1
ATOM 598 C CA . ASP A 1 75 ? -8.120 -11.189 23.477 1.00 75.88 75 ASP A CA 1
ATOM 599 C C . ASP A 1 75 ? -9.404 -11.224 24.319 1.00 75.88 75 ASP A C 1
ATOM 601 O O . ASP A 1 75 ? -10.349 -11.974 24.032 1.00 75.88 75 ASP A O 1
ATOM 605 N N . GLN A 1 76 ? -9.498 -10.375 25.347 1.00 67.50 76 GLN A N 1
ATOM 606 C CA . GLN A 1 76 ? -10.752 -10.182 26.080 1.00 67.50 76 GLN A CA 1
ATOM 607 C C . GLN A 1 76 ? -11.850 -9.584 25.192 1.00 67.50 76 GLN A C 1
ATOM 609 O O . GLN A 1 76 ? -13.031 -9.929 25.357 1.00 67.50 76 GLN A O 1
ATOM 614 N N . GLN A 1 77 ? -11.467 -8.736 24.235 1.00 59.44 77 GLN A N 1
ATOM 615 C CA . GLN A 1 77 ? -12.349 -8.208 23.201 1.00 59.44 77 GLN A CA 1
ATOM 616 C C . GLN A 1 77 ? -12.876 -9.339 22.294 1.00 59.44 77 GLN A C 1
ATOM 618 O O . GLN A 1 77 ? -14.099 -9.485 22.176 1.00 59.44 77 GLN A O 1
ATOM 623 N N . ARG A 1 78 ? -12.007 -10.216 21.762 1.00 58.66 78 ARG A N 1
ATOM 624 C CA . ARG A 1 78 ? -12.394 -11.387 20.938 1.00 58.66 78 ARG A CA 1
ATOM 625 C C . ARG A 1 78 ? -13.383 -12.314 21.662 1.00 58.66 78 ARG A C 1
ATOM 627 O O . ARG A 1 78 ? -14.325 -12.832 21.059 1.00 58.66 78 ARG A O 1
ATOM 634 N N . GLY A 1 79 ? -13.214 -12.491 22.976 1.00 55.78 79 GLY A N 1
ATOM 635 C CA . GLY A 1 79 ? -14.001 -13.433 23.776 1.00 55.78 79 GLY A CA 1
ATOM 636 C C . GLY A 1 79 ? -15.324 -12.925 24.373 1.00 55.78 79 GLY A C 1
ATOM 637 O O . GLY A 1 79 ? -16.253 -13.730 24.480 1.00 55.78 79 GLY A O 1
ATOM 638 N N . ASN A 1 80 ? -15.419 -11.659 24.821 1.00 51.19 80 ASN A N 1
ATOM 639 C CA . ASN A 1 80 ? -16.555 -11.171 25.634 1.00 51.19 80 ASN A CA 1
ATOM 640 C C . ASN A 1 80 ? -16.886 -9.669 25.542 1.00 51.19 80 ASN A C 1
ATOM 642 O O . ASN A 1 80 ? -18.062 -9.337 25.663 1.00 51.19 80 ASN A O 1
ATOM 646 N N . LEU A 1 81 ? -15.911 -8.757 25.416 1.00 50.22 81 LEU A N 1
ATOM 647 C CA . LEU A 1 81 ? -16.198 -7.311 25.513 1.00 50.22 81 LEU A CA 1
ATOM 648 C C . LEU A 1 81 ? -16.775 -6.701 24.225 1.00 50.22 81 LEU A C 1
ATOM 650 O O . LEU A 1 81 ? -17.546 -5.750 24.315 1.00 50.22 81 LEU A O 1
ATOM 654 N N . LEU A 1 82 ? -16.485 -7.285 23.060 1.00 53.91 82 LEU A N 1
ATOM 655 C CA . LEU A 1 82 ? -17.067 -6.854 21.784 1.00 53.91 82 LEU A CA 1
ATOM 656 C C . LEU A 1 82 ? -18.452 -7.462 21.509 1.00 53.91 82 LEU A C 1
ATOM 658 O O . LEU A 1 82 ? -19.064 -7.207 20.471 1.00 53.91 82 LEU A O 1
ATOM 662 N N . TYR A 1 83 ? -18.947 -8.316 22.411 1.00 52.69 83 TYR A N 1
ATOM 663 C CA . TYR A 1 83 ? -20.257 -8.943 22.272 1.00 52.69 83 TYR A CA 1
ATOM 664 C C . TYR A 1 83 ? -21.338 -7.859 22.370 1.00 52.69 83 TYR A C 1
ATOM 666 O O . TYR A 1 83 ? -21.648 -7.379 23.457 1.00 52.69 83 TYR A O 1
ATOM 674 N N . GLY A 1 84 ? -21.884 -7.457 21.221 1.00 57.91 84 GLY A N 1
ATOM 675 C CA . GLY A 1 84 ? -22.886 -6.393 21.115 1.00 57.91 84 GLY A CA 1
ATOM 676 C C . GLY A 1 84 ? -22.457 -5.190 20.276 1.00 57.91 84 GLY A C 1
ATOM 677 O O . GLY A 1 84 ? -23.326 -4.393 19.937 1.00 57.91 84 GLY A O 1
ATOM 678 N N . LEU A 1 85 ? -21.179 -5.081 19.896 1.00 70.62 85 LEU A N 1
ATOM 679 C CA . LEU A 1 85 ? -20.771 -4.127 18.868 1.00 70.62 85 LEU A CA 1
ATOM 680 C C . LEU A 1 85 ? -21.215 -4.620 17.487 1.00 70.62 85 LEU A C 1
ATOM 682 O O . LEU A 1 85 ? -21.107 -5.805 17.156 1.00 70.62 85 LEU A O 1
ATOM 686 N N . THR A 1 86 ? -21.688 -3.691 16.671 1.00 77.25 86 THR A N 1
ATOM 687 C CA . THR A 1 86 ? -21.890 -3.884 15.235 1.00 77.25 86 THR A CA 1
ATOM 688 C C . THR A 1 86 ? -20.548 -4.069 14.524 1.00 77.25 86 THR A C 1
ATOM 690 O O . THR A 1 86 ? -19.495 -3.743 15.071 1.00 77.25 86 THR A O 1
ATOM 693 N N . VAL A 1 87 ? -20.560 -4.593 13.295 1.00 77.12 87 VAL A N 1
ATOM 694 C CA . VAL A 1 87 ? -19.340 -4.690 12.469 1.00 77.12 87 VAL A CA 1
ATOM 695 C C . VAL A 1 87 ? -18.715 -3.306 12.248 1.00 77.12 87 VAL A C 1
ATOM 697 O O . VAL A 1 87 ? -17.497 -3.188 12.274 1.00 77.12 87 VAL A O 1
ATOM 700 N N . GLU A 1 88 ? -19.541 -2.258 12.140 1.00 78.19 88 GLU A N 1
ATOM 701 C CA . GLU A 1 88 ? -19.075 -0.868 12.016 1.00 78.19 88 GLU A CA 1
ATOM 702 C C . GLU A 1 88 ? -18.279 -0.430 13.240 1.00 78.19 88 GLU A C 1
ATOM 704 O O . GLU A 1 88 ? -17.160 0.047 13.126 1.00 78.19 88 GLU A O 1
ATOM 709 N N . GLU A 1 89 ? -18.821 -0.665 14.433 1.00 80.44 89 GLU A N 1
ATOM 710 C CA . GLU A 1 89 ? -18.146 -0.278 15.671 1.00 80.44 89 GLU A CA 1
ATOM 711 C C . GLU A 1 89 ? -16.864 -1.086 15.915 1.00 80.44 89 GLU A C 1
ATOM 713 O O . GLU A 1 89 ? -15.961 -0.609 16.599 1.00 80.44 89 GLU A O 1
ATOM 718 N N . HIS A 1 90 ? -16.764 -2.302 15.367 1.00 79.88 90 HIS A N 1
ATOM 719 C CA . HIS A 1 90 ? -15.514 -3.061 15.381 1.00 79.88 90 HIS A CA 1
ATOM 720 C C . HIS A 1 90 ? -14.472 -2.454 14.445 1.00 79.88 90 HIS A C 1
ATOM 722 O O . HIS A 1 90 ? -13.322 -2.309 14.853 1.00 79.88 90 HIS A O 1
ATOM 728 N N . PHE A 1 91 ? -14.875 -2.097 13.222 1.00 80.88 91 PHE A N 1
ATOM 729 C CA . PHE A 1 91 ? -14.003 -1.420 12.266 1.00 80.88 91 PHE A CA 1
ATOM 730 C C . PHE A 1 91 ? -13.499 -0.097 12.855 1.00 80.88 91 PHE A C 1
ATOM 732 O O . PHE A 1 91 ? -12.295 0.123 12.923 1.00 80.88 91 PHE A O 1
ATOM 739 N N . ASP A 1 92 ? -14.398 0.717 13.412 1.00 81.56 92 ASP A N 1
ATOM 740 C CA . ASP A 1 92 ? -14.067 2.000 14.043 1.00 81.56 92 ASP A CA 1
ATOM 741 C C . ASP A 1 92 ? -13.148 1.867 15.265 1.00 81.56 92 ASP A C 1
ATOM 743 O O . ASP A 1 92 ? -12.445 2.819 15.613 1.00 81.56 92 ASP A O 1
ATOM 747 N N . LEU A 1 93 ? -13.193 0.738 15.981 1.00 82.62 93 LEU A N 1
ATOM 748 C CA . LEU A 1 93 ? -12.282 0.466 17.095 1.00 82.62 93 LEU A CA 1
ATOM 749 C C . LEU A 1 93 ? -10.904 0.033 16.594 1.00 82.62 93 LEU A C 1
ATOM 751 O O . LEU A 1 93 ? -9.903 0.481 17.149 1.00 82.62 93 LEU A O 1
ATOM 755 N N . ALA A 1 94 ? -10.861 -0.839 15.585 1.00 81.94 94 ALA A N 1
ATOM 756 C CA . ALA A 1 94 ? -9.620 -1.300 14.973 1.00 81.94 94 ALA A CA 1
ATOM 757 C C . ALA A 1 94 ? -8.864 -0.126 14.340 1.00 81.94 94 ALA A C 1
ATOM 759 O O . ALA A 1 94 ? -7.697 0.082 14.658 1.00 81.94 94 ALA A O 1
ATOM 760 N N . ASP A 1 95 ? -9.557 0.690 13.545 1.00 79.62 95 ASP A N 1
ATOM 761 C CA . ASP A 1 95 ? -9.008 1.883 12.896 1.00 79.62 95 ASP A CA 1
ATOM 762 C C . ASP A 1 95 ? -8.415 2.878 13.908 1.00 79.62 95 ASP A C 1
ATOM 764 O O . ASP A 1 95 ? -7.290 3.351 13.768 1.00 79.62 95 ASP A O 1
ATOM 768 N N . ASP A 1 96 ? -9.153 3.145 14.988 1.00 83.00 96 ASP A N 1
ATOM 769 C CA . ASP A 1 96 ? -8.745 4.058 16.061 1.00 83.00 96 ASP A CA 1
ATOM 770 C C . ASP A 1 96 ? -7.552 3.545 16.865 1.00 83.00 96 ASP A C 1
ATOM 772 O O . ASP A 1 96 ? -6.707 4.330 17.295 1.00 83.00 96 ASP A O 1
ATOM 776 N N . LEU A 1 97 ? -7.485 2.234 17.091 1.00 85.06 97 LEU A N 1
ATOM 777 C CA . LEU A 1 97 ? -6.361 1.610 17.772 1.00 85.06 97 LEU A CA 1
ATOM 778 C C . LEU A 1 97 ? -5.112 1.656 16.892 1.00 85.06 97 LEU A C 1
ATOM 780 O O . LEU A 1 97 ? -4.059 2.052 17.381 1.00 85.06 97 LEU A O 1
ATOM 784 N N . LEU A 1 98 ? -5.230 1.301 15.611 1.00 81.25 98 LEU A N 1
ATOM 785 C CA . LEU A 1 98 ? -4.120 1.333 14.659 1.00 81.25 98 LEU A CA 1
ATOM 786 C C . LEU A 1 98 ? -3.573 2.753 14.489 1.00 81.25 98 LEU A C 1
ATOM 788 O O . LEU A 1 98 ? -2.365 2.944 14.565 1.00 81.25 98 LEU A O 1
ATOM 792 N N . ALA A 1 99 ? -4.451 3.752 14.368 1.00 79.69 99 ALA A N 1
ATOM 793 C CA . ALA A 1 99 ? -4.046 5.155 14.324 1.00 79.69 99 ALA A CA 1
ATOM 794 C C . ALA A 1 99 ? -3.305 5.586 15.602 1.00 79.69 99 ALA A C 1
ATOM 796 O O . ALA A 1 99 ? -2.284 6.256 15.526 1.00 79.69 99 ALA A O 1
ATOM 797 N N . GLN A 1 100 ? -3.777 5.173 16.784 1.00 85.56 100 GLN A N 1
ATOM 798 C CA . GLN A 1 100 ? -3.083 5.479 18.038 1.00 85.56 100 GLN A CA 1
ATOM 799 C C . GLN A 1 100 ? -1.723 4.789 18.155 1.00 85.56 100 GLN A C 1
ATOM 801 O O . GLN A 1 100 ? -0.811 5.366 18.742 1.00 85.56 100 GLN A O 1
ATOM 806 N N . LEU A 1 101 ? -1.593 3.558 17.654 1.00 83.62 101 LEU A N 1
ATOM 807 C CA . LEU A 1 101 ? -0.318 2.848 17.643 1.00 83.62 101 LEU A CA 1
ATOM 808 C C . LEU A 1 101 ? 0.685 3.517 16.695 1.00 83.62 101 LEU A C 1
ATOM 810 O O . LEU A 1 101 ? 1.828 3.705 17.093 1.00 83.62 101 LEU A O 1
ATOM 814 N N . ASP A 1 102 ? 0.244 3.919 15.501 1.00 79.38 102 ASP A N 1
ATOM 815 C CA . ASP A 1 102 ? 1.057 4.635 14.507 1.00 79.38 102 ASP A CA 1
ATOM 816 C C . ASP A 1 102 ? 1.512 6.018 15.015 1.00 79.38 102 ASP A C 1
ATOM 818 O O . ASP A 1 102 ? 2.671 6.397 14.868 1.00 79.38 102 ASP A O 1
ATOM 822 N N . ASP A 1 103 ? 0.629 6.741 15.716 1.00 82.12 103 ASP A N 1
ATOM 823 C CA . ASP A 1 103 ? 0.930 8.048 16.321 1.00 82.12 103 ASP A CA 1
ATOM 824 C C . ASP A 1 103 ? 1.821 7.961 17.583 1.00 82.12 103 ASP A C 1
ATOM 826 O O . ASP A 1 103 ? 2.263 8.992 18.105 1.00 82.12 103 ASP A O 1
ATOM 830 N N . THR A 1 104 ? 2.056 6.762 18.129 1.00 85.44 104 THR A N 1
ATOM 831 C CA . THR A 1 104 ? 2.834 6.584 19.362 1.00 85.44 104 THR A CA 1
ATOM 832 C C . THR A 1 104 ? 4.279 6.223 19.045 1.00 85.44 104 THR A C 1
ATOM 834 O O . THR A 1 104 ? 4.573 5.108 18.620 1.00 85.44 104 THR A O 1
ATOM 837 N N . ASP A 1 105 ? 5.216 7.118 19.369 1.00 87.19 105 ASP A N 1
ATOM 838 C CA . ASP A 1 105 ? 6.634 6.781 19.272 1.00 87.19 105 ASP A CA 1
ATOM 839 C C . ASP A 1 105 ? 6.992 5.666 20.278 1.00 87.19 105 ASP A C 1
ATOM 841 O O . ASP A 1 105 ? 6.751 5.772 21.487 1.00 87.19 105 ASP A O 1
ATOM 845 N N . MET A 1 106 ? 7.611 4.590 19.795 1.00 89.75 106 MET A N 1
ATOM 846 C CA . MET A 1 106 ? 8.007 3.452 20.627 1.00 89.75 106 MET A CA 1
ATOM 847 C C . MET A 1 106 ? 9.272 2.760 20.114 1.00 89.75 106 MET A C 1
ATOM 849 O O . MET A 1 106 ? 9.692 2.956 18.973 1.00 89.75 106 MET A O 1
ATOM 853 N N . ASP A 1 107 ? 9.917 1.973 20.974 1.00 87.94 107 ASP A N 1
ATOM 854 C CA . ASP A 1 107 ? 11.028 1.103 20.579 1.00 87.94 107 ASP A CA 1
ATOM 855 C C . ASP A 1 107 ? 10.486 -0.226 20.036 1.00 87.94 107 ASP A C 1
ATOM 857 O O . ASP A 1 107 ? 10.283 -1.177 20.784 1.00 87.94 107 ASP A O 1
ATOM 861 N N . ASP A 1 108 ? 10.245 -0.291 18.725 1.00 84.38 108 ASP A N 1
ATOM 862 C CA . ASP A 1 108 ? 9.732 -1.490 18.045 1.00 84.38 108 ASP A CA 1
ATOM 863 C C . ASP A 1 108 ? 10.842 -2.401 17.478 1.00 84.38 108 ASP A C 1
ATOM 865 O O . ASP A 1 108 ? 10.671 -3.102 16.481 1.00 84.38 108 ASP A O 1
ATOM 869 N N . SER A 1 109 ? 12.033 -2.397 18.078 1.00 85.56 109 SER A N 1
ATOM 870 C CA . SER A 1 109 ? 13.158 -3.192 17.559 1.00 85.56 109 SER A CA 1
ATOM 871 C C . SER A 1 109 ? 12.902 -4.710 17.530 1.00 85.56 109 SER A C 1
ATOM 873 O O . SER A 1 109 ? 13.488 -5.401 16.692 1.00 85.56 109 SER A O 1
ATOM 875 N N . ASP A 1 110 ? 11.993 -5.209 18.375 1.00 82.44 110 ASP A N 1
ATOM 876 C CA . ASP A 1 110 ? 11.585 -6.620 18.454 1.00 82.44 110 ASP A CA 1
ATOM 877 C C . ASP A 1 110 ? 10.260 -6.937 17.716 1.00 82.44 110 ASP A C 1
ATOM 879 O O . ASP A 1 110 ? 9.765 -8.072 17.780 1.00 82.44 110 ASP A O 1
ATOM 883 N N . GLY A 1 111 ? 9.704 -5.964 16.978 1.00 81.88 111 GLY A N 1
ATOM 884 C CA . GLY A 1 111 ? 8.526 -6.126 16.115 1.00 81.88 111 GLY A CA 1
ATOM 885 C C . GLY A 1 111 ? 7.195 -6.319 16.853 1.00 81.88 111 GLY A C 1
ATOM 886 O O . GLY A 1 111 ? 6.278 -6.945 16.315 1.00 81.88 111 GLY A O 1
ATOM 887 N N . SER A 1 112 ? 7.087 -5.830 18.088 1.00 83.75 112 SER A N 1
ATOM 888 C CA . SER A 1 112 ? 5.867 -5.851 18.905 1.00 83.75 112 SER A CA 1
ATOM 889 C C . SER A 1 112 ? 4.692 -5.131 18.236 1.00 83.75 112 SER A C 1
ATOM 891 O O . SER A 1 112 ? 3.559 -5.609 18.303 1.00 83.75 112 SER A O 1
ATOM 893 N N . LEU A 1 113 ? 4.940 -4.018 17.540 1.00 81.50 113 LEU A N 1
ATOM 894 C CA . LEU A 1 113 ? 3.911 -3.264 16.823 1.00 81.50 113 LEU A CA 1
ATOM 895 C C . LEU A 1 113 ? 3.283 -4.100 15.706 1.00 81.50 113 LEU A C 1
ATOM 897 O O . LEU A 1 113 ? 2.061 -4.092 15.544 1.00 81.50 113 LEU A O 1
ATOM 901 N N . MET A 1 114 ? 4.099 -4.863 14.973 1.00 80.00 114 MET A N 1
ATOM 902 C CA . MET A 1 114 ? 3.610 -5.764 13.929 1.00 80.00 114 MET A CA 1
ATOM 903 C C . MET A 1 114 ? 2.712 -6.858 14.520 1.00 80.00 114 MET A C 1
ATOM 905 O O . MET A 1 114 ? 1.626 -7.092 13.998 1.00 80.00 114 MET A O 1
ATOM 909 N N . ARG A 1 115 ? 3.100 -7.463 15.652 1.00 84.19 115 ARG A N 1
ATOM 910 C CA . ARG A 1 115 ? 2.295 -8.502 16.325 1.00 84.19 115 ARG A CA 1
ATOM 911 C C . ARG A 1 115 ? 0.956 -7.971 16.842 1.00 84.19 115 ARG A C 1
ATOM 913 O O . ARG A 1 115 ? -0.074 -8.621 16.672 1.00 84.19 115 ARG A O 1
ATOM 920 N N . LEU A 1 116 ? 0.950 -6.781 17.444 1.00 84.31 116 LEU A N 1
ATOM 921 C CA . LEU A 1 116 ? -0.279 -6.131 17.915 1.00 84.31 116 LEU A CA 1
ATOM 922 C C . LEU A 1 116 ? -1.214 -5.786 16.752 1.00 84.31 116 LEU A C 1
ATOM 924 O O . LEU A 1 116 ? -2.417 -6.030 16.823 1.00 84.31 116 LEU A O 1
ATOM 928 N N . THR A 1 117 ? -0.644 -5.262 15.671 1.00 79.12 117 THR A N 1
ATOM 929 C CA . THR A 1 117 ? -1.348 -4.945 14.428 1.00 79.12 117 THR A CA 1
ATOM 930 C C . THR A 1 117 ? -1.984 -6.200 13.814 1.00 79.12 117 THR A C 1
ATOM 932 O O . THR A 1 117 ? -3.185 -6.208 13.546 1.00 79.12 117 THR A O 1
ATOM 935 N N . GLU A 1 118 ? -1.238 -7.305 13.706 1.00 79.19 118 GLU A N 1
ATOM 936 C CA . GLU A 1 118 ? -1.766 -8.607 13.266 1.00 79.19 118 GLU A CA 1
ATOM 937 C C . GLU A 1 118 ? -2.936 -9.077 14.145 1.00 79.19 118 GLU A C 1
ATOM 939 O O . GLU A 1 118 ? -3.988 -9.457 13.632 1.00 79.19 118 GLU A O 1
ATOM 944 N N . GLN A 1 119 ? -2.816 -8.988 15.473 1.00 80.94 119 GLN A N 1
ATOM 945 C CA . GLN A 1 119 ? -3.880 -9.410 16.389 1.00 80.94 119 GLN A CA 1
ATOM 946 C C . GLN A 1 119 ? -5.174 -8.593 16.222 1.00 80.94 119 GLN A C 1
ATOM 948 O O . GLN A 1 119 ? -6.279 -9.139 16.338 1.00 80.94 119 GLN A O 1
ATOM 953 N N . VAL A 1 120 ? -5.058 -7.292 15.942 1.00 79.44 120 VAL A N 1
ATOM 954 C CA . VAL A 1 120 ? -6.203 -6.423 15.624 1.00 79.44 120 VAL A CA 1
ATOM 955 C C . VAL A 1 120 ? -6.872 -6.883 14.330 1.00 79.44 120 VAL A C 1
ATOM 957 O O . VAL A 1 120 ? -8.102 -6.958 14.277 1.00 79.44 120 VAL A O 1
ATOM 960 N N . PHE A 1 121 ? -6.085 -7.254 13.318 1.00 75.94 121 PHE A N 1
ATOM 961 C CA . PHE A 1 121 ? -6.609 -7.714 12.030 1.00 75.94 121 PHE A CA 1
ATOM 962 C C . PHE A 1 121 ? -7.364 -9.015 12.166 1.00 75.94 121 PHE A C 1
ATOM 964 O O . PHE A 1 121 ? -8.512 -9.100 11.737 1.00 75.94 121 PHE A O 1
ATOM 971 N N . GLU A 1 122 ? -6.756 -10.007 12.812 1.00 77.38 122 GLU A N 1
ATOM 972 C CA . GLU A 1 122 ? -7.408 -11.293 12.995 1.00 77.38 122 GLU A CA 1
ATOM 973 C C . GLU A 1 122 ? -8.717 -11.132 13.798 1.00 77.38 122 GLU A C 1
ATOM 975 O O . GLU A 1 122 ? -9.707 -11.814 13.538 1.00 77.38 122 GLU A O 1
ATOM 980 N N . SER A 1 123 ? -8.758 -10.195 14.758 1.00 76.06 123 SER A N 1
ATOM 981 C CA . SER A 1 123 ? -9.984 -9.851 15.486 1.00 76.06 123 SER A CA 1
ATOM 982 C C . SER A 1 123 ? -11.064 -9.251 14.578 1.00 76.06 123 SER A C 1
ATOM 984 O O . SER A 1 123 ? -12.251 -9.503 14.812 1.00 76.06 123 SER A O 1
ATOM 986 N N . LEU A 1 124 ? -10.697 -8.442 13.578 1.00 75.88 124 LEU A N 1
ATOM 987 C CA . LEU A 1 124 ? -11.663 -7.931 12.608 1.00 75.88 124 LEU A CA 1
ATOM 988 C C . LEU A 1 124 ? -12.118 -9.041 11.656 1.00 75.88 124 LEU A C 1
ATOM 990 O O . LEU A 1 124 ? -13.320 -9.202 11.458 1.00 75.88 124 LEU A O 1
ATOM 994 N N . GLU A 1 125 ? -11.204 -9.851 11.125 1.00 75.00 125 GLU A N 1
ATOM 995 C CA . GLU A 1 125 ? -11.533 -10.960 10.219 1.00 75.00 125 GLU A CA 1
ATOM 996 C C . GLU A 1 125 ? -12.479 -11.982 10.862 1.00 75.00 125 GLU A C 1
ATOM 998 O O . GLU A 1 125 ? -13.461 -12.385 10.240 1.00 75.00 125 GLU A O 1
ATOM 1003 N N . ASP A 1 126 ? -12.274 -12.319 12.141 1.00 73.12 126 ASP A N 1
ATOM 1004 C CA . ASP A 1 126 ? -13.185 -13.177 12.915 1.00 73.12 126 ASP A CA 1
ATOM 1005 C C . ASP A 1 126 ? -14.624 -12.615 12.987 1.00 73.12 126 ASP A C 1
ATOM 1007 O O . ASP A 1 126 ? -15.588 -13.343 13.268 1.00 73.12 126 ASP A O 1
ATOM 1011 N N . ARG A 1 127 ? -14.785 -11.303 12.776 1.00 71.75 127 ARG A N 1
ATOM 1012 C CA . ARG A 1 127 ? -16.059 -10.573 12.843 1.00 71.75 127 ARG A CA 1
ATOM 1013 C C . ARG A 1 127 ? -16.665 -10.264 11.490 1.00 71.75 127 ARG A C 1
ATOM 1015 O O . ARG A 1 127 ? -17.894 -10.162 11.420 1.00 71.75 127 ARG A O 1
ATOM 1022 N N . ILE A 1 128 ? -15.857 -10.171 10.437 1.00 72.75 128 ILE A N 1
ATOM 1023 C CA . ILE A 1 128 ? -16.332 -10.104 9.056 1.00 72.75 128 ILE A CA 1
ATOM 1024 C C . ILE A 1 128 ? -16.884 -11.488 8.693 1.00 72.75 128 ILE A C 1
ATOM 1026 O O . ILE A 1 128 ? -16.237 -12.353 8.112 1.00 72.75 128 ILE A O 1
ATOM 1030 N N . GLY A 1 129 ? -18.117 -11.736 9.129 1.00 65.38 129 GLY A N 1
ATOM 1031 C CA . GLY A 1 129 ? -18.846 -12.944 8.786 1.00 65.38 129 GLY A CA 1
ATOM 1032 C C . GLY A 1 129 ? -19.309 -12.924 7.324 1.00 65.38 129 GLY A C 1
ATOM 1033 O O . GLY A 1 129 ? -19.414 -11.856 6.716 1.00 65.38 129 GLY A O 1
ATOM 1034 N N . PRO A 1 130 ? -19.693 -14.088 6.767 1.00 64.38 130 PRO A N 1
ATOM 1035 C CA . PRO A 1 130 ? -20.217 -14.175 5.409 1.00 64.38 130 PRO A CA 1
ATOM 1036 C C . PRO A 1 130 ? -21.371 -13.187 5.178 1.00 64.38 130 PRO A C 1
ATOM 1038 O O . PRO A 1 130 ? -22.399 -13.254 5.857 1.00 64.38 130 PRO A O 1
ATOM 1041 N N . GLY A 1 131 ? -21.209 -12.289 4.203 1.00 72.88 131 GLY A N 1
ATOM 1042 C CA . GLY A 1 131 ? -22.222 -11.300 3.821 1.00 72.88 131 GLY A CA 1
ATOM 1043 C C . GLY A 1 131 ? -22.095 -9.926 4.486 1.00 72.88 131 GLY A C 1
ATOM 1044 O O . GLY A 1 131 ? -23.015 -9.123 4.343 1.00 72.88 131 GLY A O 1
ATOM 1045 N N . GLN A 1 132 ? -20.997 -9.646 5.196 1.00 80.25 132 GLN A N 1
ATOM 1046 C CA . GLN A 1 132 ? -20.689 -8.314 5.741 1.00 80.25 132 GLN A CA 1
ATOM 1047 C C . GLN A 1 132 ? -19.734 -7.502 4.846 1.00 80.25 132 GLN A C 1
ATOM 1049 O O . GLN A 1 132 ? -19.624 -6.291 5.028 1.00 80.25 132 GLN A O 1
ATOM 1054 N N . ASP A 1 133 ? -19.108 -8.134 3.847 1.00 84.12 133 ASP A N 1
ATOM 1055 C CA . ASP A 1 133 ? -18.076 -7.549 2.978 1.00 84.12 133 ASP A CA 1
ATOM 1056 C C . ASP A 1 133 ? -18.486 -6.204 2.375 1.00 84.12 133 ASP A C 1
ATOM 1058 O O . ASP A 1 133 ? -17.696 -5.272 2.339 1.00 84.12 133 ASP A O 1
ATOM 1062 N N . GLU A 1 134 ? -19.739 -6.065 1.937 1.00 87.00 134 GLU A N 1
ATOM 1063 C CA . GLU A 1 134 ? -20.231 -4.825 1.329 1.00 87.00 134 GLU A CA 1
ATOM 1064 C C . GLU A 1 134 ? -20.204 -3.641 2.305 1.00 87.00 134 GLU A C 1
ATOM 1066 O O . GLU A 1 134 ? -19.827 -2.527 1.938 1.00 87.00 134 GLU A O 1
ATOM 1071 N N . GLN A 1 135 ? -20.600 -3.886 3.554 1.00 84.56 135 GLN A N 1
ATOM 1072 C CA . GLN A 1 135 ? -20.657 -2.868 4.597 1.00 84.56 135 GLN A CA 1
ATOM 1073 C C . GLN A 1 135 ? -19.248 -2.463 5.035 1.00 84.56 135 GLN A C 1
ATOM 1075 O O . GLN A 1 135 ? -18.944 -1.272 5.100 1.00 84.56 135 GLN A O 1
ATOM 1080 N N . VAL A 1 136 ? -18.377 -3.452 5.252 1.00 83.94 136 VAL A N 1
ATOM 1081 C CA . VAL A 1 136 ? -16.972 -3.231 5.626 1.00 83.94 136 VAL A CA 1
ATOM 1082 C C . VAL A 1 136 ? -16.231 -2.513 4.504 1.00 83.94 136 VAL A C 1
ATOM 1084 O O . VAL A 1 136 ? -15.522 -1.544 4.749 1.00 83.94 136 VAL A O 1
ATOM 1087 N N . PHE A 1 137 ? -16.443 -2.920 3.251 1.00 88.88 137 PHE A N 1
ATOM 1088 C CA . PHE A 1 137 ? -15.816 -2.272 2.107 1.00 88.88 137 PHE A CA 1
ATOM 1089 C C . PHE A 1 137 ? -16.241 -0.806 1.982 1.00 88.88 137 PHE A C 1
ATOM 1091 O O . PHE A 1 137 ? -15.406 0.060 1.737 1.00 88.88 137 PHE A O 1
ATOM 1098 N N . ALA A 1 138 ? -17.526 -0.495 2.179 1.00 88.12 138 ALA A N 1
ATOM 1099 C CA . ALA A 1 138 ? -18.003 0.885 2.149 1.00 88.12 138 ALA A CA 1
ATOM 1100 C C . ALA A 1 138 ? -17.366 1.753 3.249 1.00 88.12 138 ALA A C 1
ATOM 1102 O O . ALA A 1 138 ? -17.023 2.908 2.985 1.00 88.12 138 ALA A O 1
ATOM 1103 N N . GLN A 1 139 ? -17.181 1.203 4.450 1.00 84.19 139 GLN A N 1
ATOM 1104 C CA . GLN A 1 139 ? -16.493 1.886 5.549 1.00 84.19 139 GLN A CA 1
ATOM 1105 C C . GLN A 1 139 ? -15.015 2.089 5.257 1.00 84.19 139 GLN A C 1
ATOM 1107 O O . GLN A 1 139 ? -14.524 3.203 5.412 1.00 84.19 139 GLN A O 1
ATOM 1112 N N . LEU A 1 140 ? -14.339 1.062 4.743 1.00 86.25 140 LEU A N 1
ATOM 1113 C CA . LEU A 1 140 ? -12.942 1.162 4.348 1.00 86.25 140 LEU A CA 1
ATOM 1114 C C . LEU A 1 140 ? -12.742 2.258 3.296 1.00 86.25 140 LEU A C 1
ATOM 1116 O O . LEU A 1 140 ? -11.886 3.118 3.460 1.00 86.25 140 LEU A O 1
ATOM 1120 N N . LEU A 1 141 ? -13.581 2.311 2.255 1.00 88.00 141 LEU A N 1
ATOM 1121 C CA . LEU A 1 141 ? -13.524 3.396 1.270 1.00 88.00 141 LEU A CA 1
ATOM 1122 C C . LEU A 1 141 ? -13.728 4.777 1.909 1.00 88.00 141 LEU A C 1
ATOM 1124 O O . LEU A 1 141 ? -13.101 5.751 1.485 1.00 88.00 141 LEU A O 1
ATOM 1128 N N . ALA A 1 142 ? -14.616 4.886 2.901 1.00 83.94 142 ALA A N 1
ATOM 1129 C CA . ALA A 1 142 ? -14.857 6.136 3.612 1.00 83.94 142 ALA A CA 1
ATOM 1130 C C . ALA A 1 142 ? -13.648 6.545 4.468 1.00 83.94 142 ALA A C 1
ATOM 1132 O O . ALA A 1 142 ? -13.267 7.716 4.429 1.00 83.94 142 ALA A O 1
ATOM 1133 N N . ALA A 1 143 ? -13.029 5.596 5.174 1.00 79.44 143 ALA A N 1
ATOM 1134 C CA . ALA A 1 143 ? -11.815 5.807 5.958 1.00 79.44 143 ALA A CA 1
ATOM 1135 C C . ALA A 1 143 ? -10.650 6.250 5.058 1.00 79.44 143 ALA A C 1
ATOM 1137 O O . ALA A 1 143 ? -10.087 7.329 5.267 1.00 79.44 143 ALA A O 1
ATOM 1138 N N . LEU A 1 144 ? -10.389 5.505 3.976 1.00 80.25 144 LEU A N 1
ATOM 1139 C CA . LEU A 1 144 ? -9.362 5.834 2.983 1.00 80.25 144 LEU A CA 1
ATOM 1140 C C . LEU A 1 144 ? -9.594 7.214 2.335 1.00 80.25 144 LEU A C 1
ATOM 1142 O O . LEU A 1 144 ? -8.648 7.952 2.085 1.00 80.25 144 LEU A O 1
ATOM 1146 N N . SER A 1 145 ? -10.853 7.611 2.102 1.00 78.38 145 SER A N 1
ATOM 1147 C CA . SER A 1 145 ? -11.177 8.929 1.521 1.00 78.38 145 SER A CA 1
ATOM 1148 C C . SER A 1 145 ? -10.907 10.105 2.467 1.00 78.38 145 SER A C 1
ATOM 1150 O O . SER A 1 145 ? -10.684 11.229 2.009 1.00 78.38 145 SER A O 1
ATOM 1152 N N . GLN A 1 146 ? -11.024 9.892 3.781 1.00 72.56 146 GLN A N 1
ATOM 1153 C CA . GLN A 1 146 ? -10.889 10.948 4.790 1.00 72.56 146 GLN A CA 1
ATOM 1154 C C . GLN A 1 146 ? -9.437 11.131 5.254 1.00 72.56 146 GLN A C 1
ATOM 1156 O O . GLN A 1 146 ? -9.035 12.255 5.569 1.00 72.56 146 GLN A O 1
ATOM 1161 N N . LYS A 1 147 ? -8.641 10.057 5.259 1.00 64.94 147 LYS A N 1
ATOM 1162 C CA . LYS A 1 147 ? -7.239 10.045 5.694 1.00 64.94 147 LYS A CA 1
ATOM 1163 C C . LYS A 1 147 ? -6.297 10.456 4.558 1.00 64.94 147 LYS A C 1
ATOM 1165 O O . LYS A 1 147 ? -5.707 9.634 3.872 1.00 64.94 147 LYS A O 1
ATOM 1170 N N . ARG A 1 148 ? -6.151 11.760 4.335 1.00 51.50 148 ARG A N 1
ATOM 1171 C CA . ARG A 1 148 ? -5.396 12.316 3.199 1.00 51.50 148 ARG A CA 1
ATOM 1172 C C . ARG A 1 148 ? -3.910 12.605 3.513 1.00 51.50 148 ARG A C 1
ATOM 1174 O O . ARG A 1 148 ? -3.512 13.746 3.322 1.00 51.50 148 ARG A O 1
ATOM 1181 N N . ASN A 1 149 ? -3.121 11.613 3.961 1.00 49.12 149 ASN A N 1
ATOM 1182 C CA . ASN A 1 149 ? -1.625 11.611 3.999 1.00 49.12 149 ASN A CA 1
ATOM 1183 C C . ASN A 1 149 ? -0.883 11.588 5.365 1.00 49.12 149 ASN A C 1
ATOM 1185 O O . ASN A 1 149 ? 0.211 12.145 5.447 1.00 49.12 149 ASN A O 1
ATOM 1189 N N . SER A 1 150 ? -1.357 10.937 6.436 1.00 42.19 150 SER A N 1
ATOM 1190 C CA . SER A 1 150 ? -0.414 10.648 7.551 1.00 42.19 150 SER A CA 1
ATOM 1191 C C . SER A 1 150 ? -0.723 9.467 8.468 1.00 42.19 150 SER A C 1
ATOM 1193 O O . SER A 1 150 ? 0.064 9.232 9.367 1.00 42.19 150 SER A O 1
ATOM 1195 N N . SER A 1 151 ? -1.842 8.766 8.289 1.00 44.19 151 SER A N 1
ATOM 1196 C CA . SER A 1 151 ? -2.303 7.730 9.234 1.00 44.19 151 SER A CA 1
ATOM 1197 C C . SER A 1 151 ? -3.036 6.580 8.535 1.00 44.19 151 SER A C 1
ATOM 1199 O O . SER A 1 151 ? -3.895 5.901 9.109 1.00 44.19 151 SER A O 1
ATOM 1201 N N . LEU A 1 152 ? -2.732 6.394 7.245 1.00 53.16 152 LEU A N 1
ATOM 1202 C CA . LEU A 1 152 ? -3.060 5.157 6.553 1.00 53.16 152 LEU A CA 1
ATOM 1203 C C . LEU A 1 152 ? -2.073 4.115 7.043 1.00 53.16 152 LEU A C 1
ATOM 1205 O O . LEU A 1 152 ? -0.888 4.184 6.732 1.00 53.16 152 LEU A O 1
ATOM 1209 N N . THR A 1 153 ? -2.575 3.183 7.838 1.00 62.50 153 THR A N 1
ATOM 1210 C CA . THR A 1 153 ? -1.764 2.044 8.243 1.00 62.50 153 THR A CA 1
ATOM 1211 C C . THR A 1 153 ? -1.681 1.078 7.065 1.00 62.50 153 THR A C 1
ATOM 1213 O O . THR A 1 153 ? -2.621 0.986 6.269 1.00 62.50 153 THR A O 1
ATOM 1216 N N . ASP A 1 154 ? -0.581 0.333 6.949 1.00 68.06 154 ASP A N 1
ATOM 1217 C CA . ASP A 1 154 ? -0.422 -0.725 5.936 1.00 68.06 154 ASP A CA 1
ATOM 1218 C C . ASP A 1 154 ? -1.615 -1.705 5.934 1.00 68.06 154 ASP A C 1
ATOM 1220 O O . ASP A 1 154 ? -1.918 -2.343 4.926 1.00 68.06 154 ASP A O 1
ATOM 1224 N N . TYR A 1 155 ? -2.360 -1.764 7.042 1.00 72.19 155 TYR A N 1
ATOM 1225 C CA . TYR A 1 155 ? -3.622 -2.474 7.148 1.00 72.19 155 TYR A CA 1
ATOM 1226 C C . TYR A 1 155 ? -4.677 -2.077 6.126 1.00 72.19 155 TYR A C 1
ATOM 1228 O O . TYR A 1 155 ? -5.230 -2.945 5.454 1.00 72.19 155 TYR A O 1
ATOM 1236 N N . ASP A 1 156 ? -5.013 -0.786 6.070 1.00 77.38 156 ASP A N 1
ATOM 1237 C CA . ASP A 1 156 ? -6.171 -0.310 5.321 1.00 77.38 156 ASP A CA 1
ATOM 1238 C C . ASP A 1 156 ? -5.953 -0.647 3.840 1.00 77.38 156 ASP A C 1
ATOM 1240 O O . ASP A 1 156 ? -6.872 -1.081 3.141 1.00 77.38 156 ASP A O 1
ATOM 1244 N N . TRP A 1 157 ? -4.694 -0.549 3.398 1.00 79.44 157 TRP A N 1
ATOM 1245 C CA . TRP A 1 157 ? -4.237 -0.963 2.079 1.00 79.44 157 TRP A CA 1
ATOM 1246 C C . TRP A 1 157 ? -4.267 -2.478 1.873 1.00 79.44 157 TRP A C 1
ATOM 1248 O O . TRP A 1 157 ? -4.808 -2.917 0.858 1.00 79.44 157 TRP A O 1
ATOM 1258 N N . ASN A 1 158 ? -3.787 -3.284 2.823 1.00 79.38 158 ASN A N 1
ATOM 1259 C CA . ASN A 1 158 ? -3.835 -4.747 2.722 1.00 79.38 158 ASN A CA 1
ATOM 1260 C C . ASN A 1 158 ? -5.278 -5.274 2.677 1.00 79.38 158 ASN A C 1
ATOM 1262 O O . ASN A 1 158 ? -5.619 -6.099 1.828 1.00 79.38 158 ASN A O 1
ATOM 1266 N N . LEU A 1 159 ? -6.163 -4.756 3.533 1.00 81.50 159 LEU A N 1
ATOM 1267 C CA . LEU A 1 159 ? -7.581 -5.109 3.533 1.00 81.50 159 LEU A CA 1
ATOM 1268 C C . LEU A 1 159 ? -8.242 -4.673 2.216 1.00 81.50 159 LEU A C 1
ATOM 1270 O O . LEU A 1 159 ? -9.012 -5.431 1.616 1.00 81.50 159 LEU A O 1
ATOM 1274 N N . PHE A 1 160 ? -7.910 -3.471 1.730 1.00 87.81 160 PHE A N 1
ATOM 1275 C CA . PHE A 1 160 ? -8.387 -2.965 0.448 1.00 87.81 160 PHE A CA 1
ATOM 1276 C C . PHE A 1 160 ? -7.905 -3.823 -0.718 1.00 87.81 160 PHE A C 1
ATOM 1278 O O . PHE A 1 160 ? -8.689 -4.064 -1.630 1.00 87.81 160 PHE A O 1
ATOM 1285 N N . GLU A 1 161 ? -6.663 -4.300 -0.721 1.00 85.75 161 GLU A N 1
ATOM 1286 C CA . GLU A 1 161 ? -6.089 -5.092 -1.808 1.00 85.75 161 GLU A CA 1
ATOM 1287 C C . GLU A 1 161 ? -6.580 -6.544 -1.779 1.00 85.75 161 GLU A C 1
ATOM 1289 O O . GLU A 1 161 ? -7.182 -7.000 -2.757 1.00 85.75 161 GLU A O 1
ATOM 1294 N N . GLU A 1 162 ? -6.407 -7.240 -0.656 1.00 84.19 162 GLU A N 1
ATOM 1295 C CA . GLU A 1 162 ? -6.450 -8.704 -0.603 1.00 84.19 162 GLU A CA 1
ATOM 1296 C C . GLU A 1 162 ? -7.818 -9.280 -0.209 1.00 84.19 162 GLU A C 1
ATOM 1298 O O . GLU A 1 162 ? -8.239 -10.299 -0.761 1.00 84.19 162 GLU A O 1
ATOM 1303 N N . HIS A 1 163 ? -8.544 -8.634 0.709 1.00 84.75 163 HIS A N 1
ATOM 1304 C CA . HIS A 1 163 ? -9.739 -9.233 1.319 1.00 84.75 163 HIS A CA 1
ATOM 1305 C C . HIS A 1 163 ? -10.956 -9.223 0.378 1.00 84.75 163 HIS A C 1
ATOM 1307 O O . HIS A 1 163 ? -11.649 -10.228 0.202 1.00 84.75 163 HIS A O 1
ATOM 1313 N N . PHE A 1 164 ? -11.217 -8.090 -0.282 1.00 88.06 164 PHE A N 1
ATOM 1314 C CA . PHE A 1 164 ? -12.410 -7.924 -1.121 1.00 88.06 164 PHE A CA 1
ATOM 1315 C C . PHE A 1 164 ? -12.184 -8.436 -2.543 1.00 88.06 164 PHE A C 1
ATOM 1317 O O . PHE A 1 164 ? -11.727 -7.696 -3.418 1.00 88.06 164 PHE A O 1
ATOM 1324 N N . SER A 1 165 ? -12.517 -9.699 -2.782 1.00 84.38 165 SER A N 1
ATOM 1325 C CA . SER A 1 165 ? -12.370 -10.346 -4.090 1.00 84.38 165 SER A CA 1
ATOM 1326 C C . SER A 1 165 ? -13.680 -10.372 -4.885 1.00 84.38 165 SER A C 1
ATOM 1328 O O . SER A 1 165 ? -14.776 -10.416 -4.328 1.00 84.38 165 SER A O 1
ATOM 1330 N N . GLY A 1 166 ? -13.578 -10.360 -6.215 1.00 88.31 166 GLY A N 1
ATOM 1331 C CA . GLY A 1 166 ? -14.726 -10.440 -7.118 1.00 88.31 166 GLY A CA 1
ATOM 1332 C C . GLY A 1 166 ? -14.939 -9.183 -7.957 1.00 88.31 166 GLY A C 1
ATOM 1333 O O . GLY A 1 166 ? -14.487 -8.085 -7.632 1.00 88.31 166 GLY A O 1
ATOM 1334 N N . GLN A 1 167 ? -15.660 -9.360 -9.066 1.00 88.81 167 GLN A N 1
ATOM 1335 C CA . GLN A 1 167 ? -15.749 -8.361 -10.131 1.00 88.81 167 GLN A CA 1
ATOM 1336 C C . GLN A 1 167 ? -16.334 -7.019 -9.663 1.00 88.81 167 GLN A C 1
ATOM 1338 O O . GLN A 1 167 ? -15.829 -5.966 -10.053 1.00 88.81 167 GLN A O 1
ATOM 1343 N N . ASP A 1 168 ? -17.361 -7.040 -8.810 1.00 90.12 168 ASP A N 1
ATOM 1344 C CA . ASP A 1 168 ? -18.011 -5.819 -8.318 1.00 90.12 168 ASP A CA 1
ATOM 1345 C C . ASP A 1 168 ? -17.077 -4.991 -7.419 1.00 90.12 168 ASP A C 1
ATOM 1347 O O . ASP A 1 168 ? -16.985 -3.768 -7.573 1.00 90.12 168 ASP A O 1
ATOM 1351 N N . PHE A 1 169 ? -16.325 -5.649 -6.529 1.00 92.38 169 PHE A N 1
ATOM 1352 C CA . PHE A 1 169 ? -15.318 -4.991 -5.698 1.00 92.38 169 PHE A CA 1
ATOM 1353 C C . PHE A 1 169 ? -14.163 -4.463 -6.545 1.00 92.38 169 PHE A C 1
ATOM 1355 O O . PHE A 1 169 ? -13.815 -3.292 -6.416 1.00 92.38 169 PHE A O 1
ATOM 1362 N N . ALA A 1 170 ? -13.639 -5.260 -7.480 1.00 90.06 170 ALA A N 1
ATOM 1363 C CA . ALA A 1 170 ? -12.588 -4.840 -8.407 1.00 90.06 170 ALA A CA 1
ATOM 1364 C C . ALA A 1 170 ? -12.966 -3.556 -9.176 1.00 90.06 170 ALA A C 1
ATOM 1366 O O . ALA A 1 170 ? -12.184 -2.606 -9.239 1.00 90.06 170 ALA A O 1
ATOM 1367 N N . VAL A 1 171 ? -14.195 -3.463 -9.701 1.00 88.12 171 VAL A N 1
ATOM 1368 C CA . VAL A 1 171 ? -14.676 -2.252 -10.394 1.00 88.12 171 VAL A CA 1
ATOM 1369 C C . VAL A 1 171 ? -14.686 -1.030 -9.472 1.00 88.12 171 VAL A C 1
ATOM 1371 O O . VAL A 1 171 ? -14.290 0.061 -9.894 1.00 88.12 171 VAL A O 1
ATOM 1374 N N . ARG A 1 172 ? -15.122 -1.189 -8.220 1.00 91.69 172 ARG A N 1
ATOM 1375 C CA . ARG A 1 172 ? -15.210 -0.086 -7.252 1.00 91.69 172 ARG A CA 1
ATOM 1376 C C . ARG A 1 172 ? -13.848 0.333 -6.712 1.00 91.69 172 ARG A C 1
ATOM 1378 O O . ARG A 1 172 ? -13.599 1.534 -6.647 1.00 91.69 172 ARG A O 1
ATOM 1385 N N . LYS A 1 173 ? -12.959 -0.619 -6.405 1.00 92.12 173 LYS A N 1
ATOM 1386 C CA . LYS A 1 173 ? -11.556 -0.351 -6.054 1.00 92.12 173 LYS A CA 1
ATOM 1387 C C . LYS A 1 173 ? -10.877 0.454 -7.158 1.00 92.12 173 LYS A C 1
ATOM 1389 O O . LYS A 1 173 ? -10.281 1.491 -6.893 1.00 92.12 173 LYS A O 1
ATOM 1394 N N . LEU A 1 174 ? -11.051 0.032 -8.413 1.00 86.62 174 LEU A N 1
ATOM 1395 C CA . LEU A 1 174 ? -10.506 0.749 -9.563 1.00 86.62 174 LEU A CA 1
ATOM 1396 C C . LEU A 1 174 ? -11.045 2.183 -9.650 1.00 86.62 174 LEU A C 1
ATOM 1398 O O . LEU A 1 174 ? -10.273 3.114 -9.856 1.00 86.62 174 LEU A O 1
ATOM 1402 N N . ALA A 1 175 ? -12.356 2.382 -9.489 1.00 84.94 175 ALA A N 1
ATOM 1403 C CA . ALA A 1 175 ? -12.949 3.719 -9.508 1.00 84.94 175 ALA A CA 1
ATOM 1404 C C . ALA A 1 175 ? -12.410 4.611 -8.375 1.00 84.94 175 ALA A C 1
ATOM 1406 O O . ALA A 1 175 ? -12.098 5.776 -8.616 1.00 84.94 175 ALA A O 1
ATOM 1407 N N . PHE A 1 176 ? -12.266 4.053 -7.171 1.00 88.44 176 PHE A N 1
ATOM 1408 C CA . PHE A 1 176 ? -11.702 4.737 -6.012 1.00 88.44 176 PHE A CA 1
ATOM 1409 C C . PHE A 1 176 ? -10.258 5.192 -6.261 1.00 88.44 176 PHE A C 1
ATOM 1411 O O . PHE A 1 176 ? -9.957 6.376 -6.106 1.00 88.44 176 PHE A O 1
ATOM 1418 N N . LEU A 1 177 ? -9.392 4.280 -6.715 1.00 85.06 177 LEU A N 1
ATOM 1419 C CA . LEU A 1 177 ? -7.985 4.569 -7.006 1.00 85.06 177 LEU A CA 1
ATOM 1420 C C . LEU A 1 177 ? -7.845 5.638 -8.092 1.00 85.06 177 LEU A C 1
ATOM 1422 O O . LEU A 1 177 ? -7.077 6.582 -7.943 1.00 85.06 177 LEU A O 1
ATOM 1426 N N . LEU A 1 178 ? -8.621 5.531 -9.176 1.00 79.50 178 LEU A N 1
ATOM 1427 C CA . LEU A 1 178 ? -8.589 6.514 -10.259 1.00 79.50 178 LEU A CA 1
ATOM 1428 C C . LEU A 1 178 ? -9.010 7.911 -9.797 1.00 79.50 178 LEU A C 1
ATOM 1430 O O . LEU A 1 178 ? -8.507 8.888 -10.339 1.00 79.50 178 LEU A O 1
ATOM 1434 N N . GLU A 1 179 ? -9.921 8.022 -8.828 1.00 80.75 179 GLU A N 1
ATOM 1435 C CA . GLU A 1 179 ? -10.283 9.311 -8.235 1.00 80.75 179 GLU A CA 1
ATOM 1436 C C . GLU A 1 179 ? -9.150 9.869 -7.365 1.00 80.75 179 GLU A C 1
ATOM 1438 O O . GLU A 1 179 ? -8.818 11.047 -7.483 1.00 80.75 179 GLU A O 1
ATOM 1443 N N . HIS A 1 180 ? -8.513 9.028 -6.547 1.00 78.19 180 HIS A N 1
ATOM 1444 C CA . HIS A 1 180 ? -7.426 9.442 -5.652 1.00 78.19 180 HIS A CA 1
ATOM 1445 C C . HIS A 1 180 ? -6.167 9.850 -6.420 1.00 78.19 180 HIS A C 1
ATOM 1447 O O . HIS A 1 180 ? -5.524 10.844 -6.085 1.00 78.19 180 HIS A O 1
ATOM 1453 N N . LEU A 1 181 ? -5.885 9.178 -7.535 1.00 76.19 181 LEU A N 1
ATOM 1454 C CA . LEU A 1 181 ? -4.780 9.518 -8.427 1.00 76.19 181 LEU A CA 1
ATOM 1455 C C . LEU A 1 181 ? -4.995 10.827 -9.208 1.00 76.19 181 LEU A C 1
ATOM 1457 O O . LEU A 1 181 ? -4.050 11.303 -9.832 1.00 76.19 181 LEU A O 1
ATOM 1461 N N . LYS A 1 182 ? -6.191 11.447 -9.179 1.00 71.44 182 LYS A N 1
ATOM 1462 C CA . LYS A 1 182 ? -6.438 12.721 -9.888 1.00 71.44 182 LYS A CA 1
ATOM 1463 C C . LYS A 1 182 ? -5.664 13.911 -9.330 1.00 71.44 182 LYS A C 1
ATOM 1465 O O . LYS A 1 182 ? -5.505 14.922 -10.016 1.00 71.44 182 LYS A O 1
ATOM 1470 N N . VAL A 1 183 ? -5.253 13.837 -8.068 1.00 69.44 183 VAL A N 1
ATOM 1471 C CA . VAL A 1 183 ? -4.550 14.920 -7.381 1.00 69.44 183 VAL A CA 1
ATOM 1472 C C . VAL A 1 183 ? -3.180 14.391 -6.975 1.00 69.44 183 VAL A C 1
ATOM 1474 O O . VAL A 1 183 ? -3.050 13.817 -5.898 1.00 69.44 183 VAL A O 1
ATOM 1477 N N . PRO A 1 184 ? -2.156 14.542 -7.831 1.00 63.91 184 PRO A N 1
ATOM 1478 C CA . PRO A 1 184 ? -0.835 14.036 -7.517 1.00 63.91 184 PRO A CA 1
ATOM 1479 C C . PRO A 1 184 ? -0.260 14.828 -6.337 1.00 63.91 184 PRO A C 1
ATOM 1481 O O . PRO A 1 184 ? -0.462 16.051 -6.270 1.00 63.91 184 PRO A O 1
ATOM 1484 N N . PRO A 1 185 ? 0.477 14.170 -5.431 1.00 64.25 185 PRO A N 1
ATOM 1485 C CA . PRO A 1 185 ? 1.133 14.868 -4.340 1.00 64.25 185 PRO A CA 1
ATOM 1486 C C . PRO A 1 185 ? 2.150 15.863 -4.921 1.00 64.25 185 PRO A C 1
ATOM 1488 O O . PRO A 1 185 ? 2.982 15.523 -5.767 1.00 64.25 185 PRO A O 1
ATOM 1491 N N . GLN A 1 186 ? 2.038 17.134 -4.527 1.00 63.91 186 GLN A N 1
ATOM 1492 C CA . GLN A 1 186 ? 3.003 18.170 -4.898 1.00 63.91 186 GLN A CA 1
ATOM 1493 C C . GLN A 1 186 ? 4.050 18.289 -3.798 1.00 63.91 186 GLN A C 1
ATOM 1495 O O . GLN A 1 186 ? 3.696 18.580 -2.661 1.00 63.91 186 GLN A O 1
ATOM 1500 N N . ASN A 1 187 ? 5.330 18.134 -4.153 1.00 65.44 187 ASN A N 1
ATOM 1501 C CA . ASN A 1 187 ? 6.438 18.029 -3.192 1.00 65.44 187 ASN A CA 1
ATOM 1502 C C . ASN A 1 187 ? 6.250 16.851 -2.225 1.00 65.44 187 ASN A C 1
ATOM 1504 O O . ASN A 1 187 ? 6.345 17.023 -1.012 1.00 65.44 187 ASN A O 1
ATOM 1508 N N . ALA A 1 188 ? 5.953 15.687 -2.802 1.00 64.81 188 ALA A N 1
ATOM 1509 C CA . ALA A 1 188 ? 5.693 14.459 -2.077 1.00 64.81 188 ALA A CA 1
ATOM 1510 C C . ALA A 1 188 ? 6.862 14.086 -1.149 1.00 64.81 188 ALA A C 1
ATOM 1512 O O . ALA A 1 188 ? 8.032 14.182 -1.533 1.00 64.81 188 ALA A O 1
ATOM 1513 N N . SER A 1 189 ? 6.552 13.649 0.066 1.00 71.19 189 SER A N 1
ATOM 1514 C CA . SER A 1 189 ? 7.493 12.902 0.892 1.00 71.19 189 SER A CA 1
ATOM 1515 C C . SER A 1 189 ? 7.813 11.551 0.234 1.00 71.19 189 SER A C 1
ATOM 1517 O O . SER A 1 189 ? 7.110 11.084 -0.663 1.00 71.19 189 SER A O 1
ATOM 1519 N N . TRP A 1 190 ? 8.865 10.878 0.707 1.00 68.81 190 TRP A N 1
ATOM 1520 C CA . TRP A 1 190 ? 9.192 9.533 0.225 1.00 68.81 190 TRP A CA 1
ATOM 1521 C C . TRP A 1 190 ? 8.031 8.539 0.420 1.00 68.81 190 TRP A C 1
ATOM 1523 O O . TRP A 1 190 ? 7.797 7.700 -0.448 1.00 68.81 190 TRP A O 1
ATOM 1533 N N . SER A 1 191 ? 7.280 8.653 1.523 1.00 69.62 191 SER A N 1
ATOM 1534 C CA . SER A 1 191 ? 6.112 7.805 1.778 1.00 69.62 191 SER A CA 1
ATOM 1535 C C . SER A 1 191 ? 4.962 8.113 0.820 1.00 69.62 191 SER A C 1
ATOM 1537 O O . SER A 1 191 ? 4.375 7.187 0.272 1.00 69.62 191 SER A O 1
ATOM 1539 N N . GLU A 1 192 ? 4.700 9.388 0.527 1.00 72.50 192 GLU A N 1
ATOM 1540 C CA . GLU A 1 192 ? 3.671 9.789 -0.440 1.00 72.50 192 GLU A CA 1
ATOM 1541 C C . GLU A 1 192 ? 4.014 9.321 -1.868 1.00 72.50 192 GLU A C 1
ATOM 1543 O O . GLU A 1 192 ? 3.129 8.907 -2.619 1.00 72.50 192 GLU A O 1
ATOM 1548 N N . GLU A 1 193 ? 5.294 9.337 -2.263 1.00 71.81 193 GLU A N 1
ATOM 1549 C CA . GLU A 1 193 ? 5.732 8.775 -3.551 1.00 71.81 193 GLU A CA 1
ATOM 1550 C C . GLU A 1 193 ? 5.555 7.252 -3.613 1.00 71.81 193 GLU A C 1
ATOM 1552 O O . GLU A 1 193 ? 5.156 6.713 -4.653 1.00 71.81 193 GLU A O 1
ATOM 1557 N N . PHE A 1 194 ? 5.854 6.558 -2.512 1.00 75.31 194 PHE A N 1
ATOM 1558 C CA . PHE A 1 194 ? 5.701 5.110 -2.395 1.00 75.31 194 PHE A CA 1
ATOM 1559 C C . PHE A 1 194 ? 4.227 4.685 -2.429 1.00 75.31 194 PHE A C 1
ATOM 1561 O O . PHE A 1 194 ? 3.863 3.773 -3.174 1.00 75.31 194 PHE A O 1
ATOM 1568 N N . GLU A 1 195 ? 3.365 5.377 -1.690 1.00 76.31 195 GLU A N 1
ATOM 1569 C CA . GLU A 1 195 ? 1.922 5.141 -1.688 1.00 76.31 195 GLU A CA 1
ATOM 1570 C C . GLU A 1 195 ? 1.325 5.408 -3.073 1.00 76.31 195 GLU A C 1
ATOM 1572 O O . GLU A 1 195 ? 0.606 4.572 -3.626 1.00 76.31 195 GLU A O 1
ATOM 1577 N N . PHE A 1 196 ? 1.701 6.530 -3.699 1.00 77.56 196 PHE A N 1
ATOM 1578 C CA . PHE A 1 196 ? 1.278 6.842 -5.060 1.00 77.56 196 PHE A CA 1
ATOM 1579 C C . PHE A 1 196 ? 1.696 5.741 -6.038 1.00 77.56 196 PHE A C 1
ATOM 1581 O O . PHE A 1 196 ? 0.889 5.300 -6.855 1.00 77.56 196 PHE A O 1
ATOM 1588 N N . LYS A 1 197 ? 2.937 5.251 -5.945 1.00 76.69 197 LYS A N 1
ATOM 1589 C CA . LYS A 1 197 ? 3.404 4.126 -6.761 1.00 76.69 197 LYS A CA 1
ATOM 1590 C C . LYS A 1 197 ? 2.546 2.874 -6.543 1.00 76.69 197 LYS A C 1
ATOM 1592 O O . LYS A 1 197 ? 2.097 2.294 -7.531 1.00 76.69 197 LYS A O 1
ATOM 1597 N N . SER A 1 198 ? 2.290 2.508 -5.291 1.00 80.06 198 SER A N 1
ATOM 1598 C CA . SER A 1 198 ? 1.501 1.325 -4.920 1.00 80.06 198 SER A CA 1
ATOM 1599 C C . SER A 1 198 ? 0.069 1.407 -5.462 1.00 80.06 198 SER A C 1
ATOM 1601 O O . SER A 1 198 ? -0.421 0.466 -6.085 1.00 80.06 198 SER A O 1
ATOM 1603 N N . MET A 1 199 ? -0.574 2.577 -5.365 1.00 81.12 199 MET A N 1
ATOM 1604 C CA . MET A 1 199 ? -1.898 2.813 -5.953 1.00 81.12 199 MET A CA 1
ATOM 1605 C C . MET A 1 199 ? -1.911 2.625 -7.471 1.00 81.12 199 MET A C 1
ATOM 1607 O O . MET A 1 199 ? -2.839 2.022 -8.019 1.00 81.12 199 MET A O 1
ATOM 1611 N N . VAL A 1 200 ? -0.898 3.139 -8.176 1.00 77.06 200 VAL A N 1
ATOM 1612 C CA . VAL A 1 200 ? -0.808 2.965 -9.629 1.00 77.06 200 VAL A CA 1
ATOM 1613 C C . VAL A 1 200 ? -0.567 1.482 -9.970 1.00 77.06 200 VAL A C 1
ATOM 1615 O O . VAL A 1 200 ? -1.210 0.969 -10.885 1.00 77.06 200 VAL A O 1
ATOM 1618 N N . GLU A 1 201 ? 0.287 0.762 -9.236 1.00 78.81 201 GLU A N 1
ATOM 1619 C CA . GLU A 1 201 ? 0.499 -0.689 -9.416 1.00 78.81 201 GLU A CA 1
ATOM 1620 C C . GLU A 1 201 ? -0.806 -1.479 -9.240 1.00 78.81 201 GLU A C 1
ATOM 1622 O O . GLU A 1 201 ? -1.151 -2.322 -10.080 1.00 78.81 201 GLU A O 1
ATOM 1627 N N . LEU A 1 202 ? -1.596 -1.127 -8.227 1.00 83.44 202 LEU A N 1
ATOM 1628 C CA . LEU A 1 202 ? -2.879 -1.759 -7.952 1.00 83.44 202 LEU A CA 1
ATOM 1629 C C . LEU A 1 202 ? -3.927 -1.464 -9.038 1.00 83.44 202 LEU A C 1
ATOM 1631 O O . LEU A 1 202 ? -4.640 -2.376 -9.466 1.00 83.44 202 LEU A O 1
ATOM 1635 N N . VAL A 1 203 ? -3.975 -0.233 -9.574 1.00 81.25 203 VAL A N 1
ATOM 1636 C CA . VAL A 1 203 ? -4.808 0.099 -10.750 1.00 81.25 203 VAL A CA 1
ATOM 1637 C C . VAL A 1 203 ? -4.510 -0.858 -11.898 1.00 81.25 203 VAL A C 1
ATOM 1639 O O . VAL A 1 203 ? -5.439 -1.359 -12.533 1.00 81.25 203 VAL A O 1
ATOM 1642 N N . PHE A 1 204 ? -3.238 -1.150 -12.160 1.00 76.75 204 PHE A N 1
ATOM 1643 C CA . PHE A 1 204 ? -2.839 -2.052 -13.238 1.00 76.75 204 PHE A CA 1
ATOM 1644 C C . PHE A 1 204 ? -3.239 -3.498 -12.976 1.00 76.75 204 PHE A C 1
ATOM 1646 O O . PHE A 1 204 ? -3.791 -4.147 -13.871 1.00 76.75 204 PHE A O 1
ATOM 1653 N N . SER A 1 205 ? -2.992 -3.985 -11.760 1.00 81.69 205 SER A N 1
ATOM 1654 C CA . SER A 1 205 ? -3.353 -5.340 -11.343 1.00 81.69 205 SER A CA 1
ATOM 1655 C C . SER A 1 205 ? -4.858 -5.590 -11.501 1.00 81.69 205 SER A C 1
ATOM 1657 O O . SER A 1 205 ? -5.272 -6.483 -12.247 1.00 81.69 205 SER A O 1
ATOM 1659 N N . ILE A 1 206 ? -5.683 -4.711 -10.923 1.00 84.25 206 ILE A N 1
ATOM 1660 C CA . ILE A 1 206 ? -7.150 -4.798 -10.978 1.00 84.25 206 ILE A CA 1
ATOM 1661 C C . ILE A 1 206 ? -7.659 -4.651 -12.416 1.00 84.25 206 ILE A C 1
ATOM 1663 O O . ILE A 1 206 ? -8.583 -5.336 -12.849 1.00 84.25 206 ILE A O 1
ATOM 1667 N N . SER A 1 207 ? -7.051 -3.770 -13.207 1.00 78.50 207 SER A N 1
ATOM 1668 C CA . SER A 1 207 ? -7.455 -3.582 -14.603 1.00 78.50 207 SER A CA 1
ATOM 1669 C C . SER A 1 207 ? -7.209 -4.822 -15.449 1.00 78.50 207 SER A C 1
ATOM 1671 O O . SER A 1 207 ? -8.050 -5.173 -16.279 1.00 78.50 207 SER A O 1
ATOM 1673 N N . LYS A 1 208 ? -6.089 -5.511 -15.211 1.00 78.12 208 LYS A N 1
ATOM 1674 C CA . LYS A 1 208 ? -5.783 -6.791 -15.847 1.00 78.12 208 LYS A CA 1
ATOM 1675 C C . LYS A 1 208 ? -6.785 -7.870 -15.436 1.00 78.12 208 LYS A C 1
ATOM 1677 O O . LYS A 1 208 ? -7.241 -8.607 -16.307 1.00 78.12 208 LYS A O 1
ATOM 1682 N N . GLU A 1 209 ? -7.152 -7.940 -14.155 1.00 83.88 209 GLU A N 1
ATOM 1683 C CA . GLU A 1 209 ? -8.205 -8.841 -13.660 1.00 83.88 209 GLU A CA 1
ATOM 1684 C C . GLU A 1 209 ? -9.540 -8.593 -14.380 1.00 83.88 209 GLU A C 1
ATOM 1686 O O . GLU A 1 209 ? -10.189 -9.527 -14.847 1.00 83.88 209 GLU A O 1
ATOM 1691 N N . LEU A 1 210 ? -9.904 -7.322 -14.564 1.00 83.88 210 LEU A N 1
ATOM 1692 C CA . LEU A 1 210 ? -11.120 -6.905 -15.268 1.00 83.88 210 LEU A CA 1
ATOM 1693 C C . LEU A 1 210 ? -11.036 -7.035 -16.800 1.00 83.88 210 LEU A C 1
ATOM 1695 O O . LEU A 1 210 ? -11.991 -6.677 -17.493 1.00 83.88 210 LEU A O 1
ATOM 1699 N N . GLY A 1 211 ? -9.911 -7.503 -17.350 1.00 79.44 211 GLY A N 1
ATOM 1700 C CA . GLY A 1 211 ? -9.693 -7.617 -18.793 1.00 79.44 211 GLY A CA 1
ATOM 1701 C C . GLY A 1 211 ? -9.647 -6.272 -19.528 1.00 79.44 211 GLY A C 1
ATOM 1702 O O . GLY A 1 211 ? -9.861 -6.234 -20.741 1.00 79.44 211 GLY A O 1
ATOM 1703 N N . LYS A 1 212 ? -9.396 -5.168 -18.814 1.00 72.19 212 LYS A N 1
ATOM 1704 C CA . LYS A 1 212 ? -9.230 -3.838 -19.410 1.00 72.19 212 LYS A CA 1
ATOM 1705 C C . LYS A 1 212 ? -7.863 -3.712 -20.070 1.00 72.19 212 LYS A C 1
ATOM 1707 O O . LYS A 1 212 ? -6.872 -4.293 -19.625 1.00 72.19 212 LYS A O 1
ATOM 1712 N N . SER A 1 213 ? -7.811 -2.932 -21.141 1.00 65.56 213 SER A N 1
ATOM 1713 C CA . SER A 1 213 ? -6.574 -2.664 -21.865 1.00 65.56 213 SER A CA 1
ATOM 1714 C C . SER A 1 213 ? -5.830 -1.483 -21.243 1.00 65.56 213 SER A C 1
ATOM 1716 O O . SER A 1 213 ? -6.437 -0.563 -20.704 1.00 65.56 213 SER A O 1
ATOM 1718 N N . LEU A 1 214 ? -4.505 -1.447 -21.388 1.00 62.66 214 LEU A N 1
ATOM 1719 C CA . LEU A 1 214 ? -3.700 -0.261 -21.060 1.00 62.66 214 LEU A CA 1
ATOM 1720 C C . LEU A 1 214 ? -4.169 1.003 -21.788 1.00 62.66 214 LEU A C 1
ATOM 1722 O O . LEU A 1 214 ? -4.013 2.111 -21.282 1.00 62.66 214 LEU A O 1
ATOM 1726 N N . THR A 1 215 ? -4.751 0.834 -22.978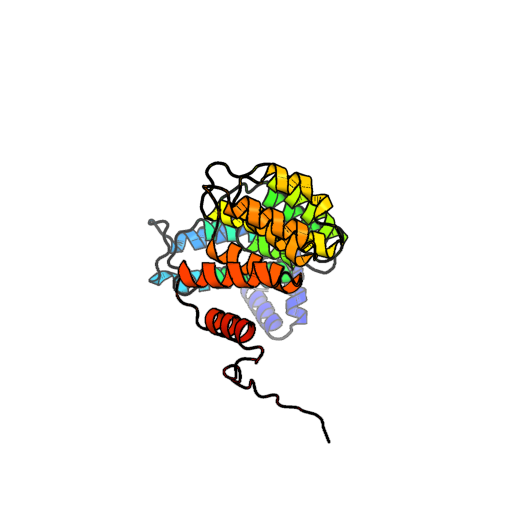 1.00 63.16 215 THR A N 1
ATOM 1727 C CA . THR A 1 215 ? -5.311 1.918 -23.785 1.00 63.16 215 THR A CA 1
ATOM 1728 C C . THR A 1 215 ? -6.433 2.645 -23.046 1.00 63.16 215 THR A C 1
ATOM 1730 O O . THR A 1 215 ? -6.538 3.864 -23.167 1.00 63.16 215 THR A O 1
ATOM 1733 N N . ASP A 1 216 ? -7.192 1.939 -22.202 1.00 65.94 216 ASP A N 1
ATOM 1734 C CA . ASP A 1 216 ? -8.247 2.523 -21.364 1.00 65.94 216 ASP A CA 1
ATOM 1735 C C . ASP A 1 216 ? -7.682 3.474 -20.289 1.00 65.94 216 ASP A C 1
ATOM 1737 O O . ASP A 1 216 ? -8.400 4.330 -19.774 1.00 65.94 216 ASP A O 1
ATOM 1741 N N . PHE A 1 217 ? -6.379 3.377 -20.000 1.00 68.31 217 PHE A N 1
ATOM 1742 C CA . PHE A 1 217 ? -5.645 4.208 -19.039 1.00 68.31 217 PHE A CA 1
ATOM 1743 C C . PHE A 1 217 ? -4.693 5.199 -19.707 1.00 68.31 217 PHE A C 1
ATOM 1745 O O . PHE A 1 217 ? -3.985 5.929 -19.015 1.00 68.31 217 PHE A O 1
ATOM 1752 N N . GLY A 1 218 ? -4.679 5.266 -21.043 1.00 68.19 218 GLY A N 1
ATOM 1753 C CA . GLY A 1 218 ? -3.752 6.113 -21.792 1.00 68.19 218 GLY A CA 1
ATOM 1754 C C . GLY A 1 218 ? -3.802 7.581 -21.365 1.00 68.19 218 GLY A C 1
ATOM 1755 O O . GLY A 1 218 ? -2.755 8.215 -21.262 1.00 68.19 218 GLY A O 1
ATOM 1756 N N . GLN A 1 219 ? -4.993 8.100 -21.041 1.00 68.88 219 GLN A N 1
ATOM 1757 C CA . GLN A 1 219 ? -5.148 9.472 -20.551 1.00 68.88 219 GLN A CA 1
ATOM 1758 C C . GLN A 1 219 ? -4.550 9.657 -19.151 1.00 68.88 219 GLN A C 1
ATOM 1760 O O . GLN A 1 219 ? -3.797 10.598 -18.940 1.00 68.88 219 GLN A O 1
ATOM 1765 N N . LEU A 1 220 ? -4.803 8.724 -18.226 1.00 67.75 220 LEU A N 1
ATOM 1766 C CA . LEU A 1 220 ? -4.247 8.764 -16.869 1.00 67.75 220 LEU A CA 1
ATOM 1767 C C . LEU A 1 220 ? -2.711 8.778 -16.909 1.00 67.75 220 LEU A C 1
ATOM 1769 O O . LEU A 1 220 ? -2.065 9.602 -16.273 1.00 67.75 220 LEU A O 1
ATOM 1773 N N . LEU A 1 221 ? -2.114 7.896 -17.713 1.00 73.94 221 LEU A N 1
ATOM 1774 C CA . LEU A 1 221 ? -0.658 7.817 -17.856 1.00 73.94 221 LEU A CA 1
ATOM 1775 C C . LEU A 1 221 ? -0.057 9.077 -18.482 1.00 73.94 221 LEU A C 1
ATOM 1777 O O . LEU A 1 221 ? 1.073 9.439 -18.161 1.00 73.94 221 LEU A O 1
ATOM 1781 N N . GLN A 1 222 ? -0.789 9.732 -19.385 1.00 76.88 222 GLN A N 1
ATOM 1782 C CA . GLN A 1 222 ? -0.365 11.002 -19.968 1.00 76.88 222 GLN A CA 1
ATOM 1783 C C . GLN A 1 222 ? -0.441 12.142 -18.955 1.00 76.88 222 GLN A C 1
ATOM 1785 O O . GLN A 1 222 ? 0.525 12.897 -18.835 1.00 76.88 222 GLN A O 1
ATOM 1790 N N . ASP A 1 223 ? -1.545 12.234 -18.213 1.00 72.19 223 ASP A N 1
ATOM 1791 C CA . ASP A 1 223 ? -1.786 13.293 -17.231 1.00 72.19 223 ASP A CA 1
ATOM 1792 C C . ASP A 1 223 ? -0.722 13.289 -16.120 1.00 72.19 223 ASP A C 1
ATOM 1794 O O . ASP A 1 223 ? -0.340 14.350 -15.626 1.00 72.19 223 ASP A O 1
ATOM 1798 N N . TYR A 1 224 ? -0.170 12.113 -15.797 1.00 72.44 224 TYR A N 1
ATOM 1799 C CA . TYR A 1 224 ? 0.844 11.942 -14.750 1.00 72.44 224 TYR A CA 1
ATOM 1800 C C . TYR A 1 224 ? 2.229 11.543 -15.266 1.00 72.44 224 TYR A C 1
ATOM 1802 O O . TYR A 1 224 ? 3.067 11.086 -14.490 1.00 72.44 224 TYR A O 1
ATOM 1810 N N . TRP A 1 225 ? 2.522 11.755 -16.554 1.00 77.88 225 TRP A N 1
ATOM 1811 C CA . TRP A 1 225 ? 3.813 11.374 -17.148 1.00 77.88 225 TRP A CA 1
ATOM 1812 C C . TRP A 1 225 ? 5.022 12.051 -16.474 1.00 77.88 225 TRP A C 1
ATOM 1814 O O . TRP A 1 225 ? 6.135 11.533 -16.520 1.00 77.88 225 TRP A O 1
ATOM 1824 N N . SER A 1 226 ? 4.843 13.204 -15.823 1.00 76.88 226 SER A N 1
ATOM 1825 C CA . SER A 1 226 ? 5.923 13.868 -15.076 1.00 76.88 226 SER A CA 1
ATOM 1826 C C . SER A 1 226 ? 6.428 13.053 -13.879 1.00 76.88 226 SER A C 1
ATOM 1828 O O . SER A 1 226 ? 7.568 13.251 -13.460 1.00 76.88 226 SER A O 1
ATOM 1830 N N . GLN A 1 227 ? 5.638 12.104 -13.371 1.00 75.38 227 GLN A N 1
ATOM 1831 C CA . GLN A 1 227 ? 5.995 11.276 -12.224 1.00 75.38 227 GLN A CA 1
ATOM 1832 C C . GLN A 1 227 ? 6.814 10.051 -12.642 1.00 75.38 227 GLN A C 1
ATOM 1834 O O . GLN A 1 227 ? 6.392 9.264 -13.489 1.00 75.38 227 GLN A O 1
ATOM 1839 N N . ALA A 1 228 ? 7.977 9.867 -12.011 1.00 77.00 228 ALA A N 1
ATOM 1840 C CA . ALA A 1 228 ? 8.897 8.754 -12.263 1.00 77.00 228 ALA A CA 1
ATOM 1841 C C . ALA A 1 228 ? 8.196 7.384 -12.206 1.00 77.00 228 ALA A C 1
ATOM 1843 O O . ALA A 1 228 ? 8.270 6.602 -13.155 1.00 77.00 228 ALA A O 1
ATOM 1844 N N . SER A 1 229 ? 7.443 7.137 -11.131 1.00 73.44 229 SER A N 1
ATOM 1845 C CA . SER A 1 229 ? 6.713 5.886 -10.906 1.00 73.44 229 SER A CA 1
ATOM 1846 C C . SER A 1 229 ? 5.698 5.586 -12.015 1.00 73.44 229 SER A C 1
ATOM 1848 O O . SER A 1 229 ? 5.576 4.442 -12.440 1.00 73.44 229 SER A O 1
ATOM 1850 N N . VAL A 1 230 ? 5.026 6.610 -12.562 1.00 77.19 230 VAL A N 1
ATOM 1851 C CA . VAL A 1 230 ? 4.058 6.449 -13.667 1.00 77.19 230 VAL A CA 1
ATOM 1852 C C . VAL A 1 230 ? 4.755 6.064 -14.961 1.00 77.19 230 VAL A C 1
ATOM 1854 O O . VAL A 1 230 ? 4.240 5.239 -15.715 1.00 77.19 230 VAL A O 1
ATOM 1857 N N . ARG A 1 231 ? 5.932 6.635 -15.233 1.00 84.44 231 ARG A N 1
ATOM 1858 C CA . ARG A 1 231 ? 6.707 6.299 -16.434 1.00 84.44 231 ARG A CA 1
ATOM 1859 C C . ARG A 1 231 ? 7.237 4.874 -16.378 1.00 84.44 231 ARG A C 1
ATOM 1861 O O . ARG A 1 231 ? 7.076 4.143 -17.355 1.00 84.44 231 ARG A O 1
ATOM 1868 N N . GLU A 1 232 ? 7.813 4.468 -15.244 1.00 82.19 232 GLU A N 1
ATOM 1869 C CA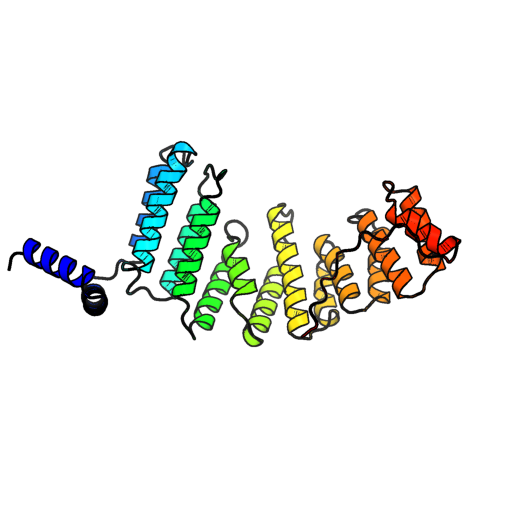 . GLU A 1 232 ? 8.278 3.089 -15.036 1.00 82.19 232 GLU A CA 1
ATOM 1870 C C . GLU A 1 232 ? 7.139 2.092 -15.236 1.00 82.19 232 GLU A C 1
ATOM 1872 O O . GLU A 1 232 ? 7.264 1.127 -15.993 1.00 82.19 232 GLU A O 1
ATOM 1877 N N . LEU A 1 233 ? 6.004 2.371 -14.610 1.00 76.81 233 LEU A N 1
ATOM 1878 C CA . LEU A 1 233 ? 4.867 1.482 -14.641 1.00 76.81 233 LEU A CA 1
ATOM 1879 C C . LEU A 1 233 ? 4.176 1.455 -16.013 1.00 76.81 233 LEU A C 1
ATOM 1881 O O . LEU A 1 233 ? 3.766 0.390 -16.471 1.00 76.81 233 LEU A O 1
ATOM 1885 N N . SER A 1 234 ? 4.105 2.586 -16.721 1.00 81.62 234 SER A N 1
ATOM 1886 C CA . SER A 1 234 ? 3.630 2.618 -18.107 1.00 81.62 234 SER A CA 1
ATOM 1887 C C . SER A 1 234 ? 4.481 1.706 -18.990 1.00 81.62 234 SER A C 1
ATOM 1889 O O . SER A 1 234 ? 3.943 0.889 -19.738 1.00 81.62 234 SER A O 1
ATOM 1891 N N . ILE A 1 235 ? 5.809 1.778 -18.857 1.00 87.81 235 ILE A N 1
ATOM 1892 C CA . ILE A 1 235 ? 6.735 0.896 -19.573 1.00 87.81 235 ILE A CA 1
ATOM 1893 C C . ILE A 1 235 ? 6.463 -0.572 -19.217 1.00 87.81 235 ILE A C 1
ATOM 1895 O O . ILE A 1 235 ? 6.277 -1.391 -20.119 1.00 87.81 235 ILE A O 1
ATOM 1899 N N . ASP A 1 236 ? 6.389 -0.906 -17.928 1.00 83.69 236 ASP A N 1
ATOM 1900 C CA . ASP A 1 236 ? 6.195 -2.288 -17.472 1.00 83.69 236 ASP A CA 1
ATOM 1901 C C . ASP A 1 236 ? 4.847 -2.871 -17.881 1.00 83.69 236 ASP A C 1
ATOM 1903 O O . ASP A 1 236 ? 4.780 -4.016 -18.336 1.00 83.69 236 ASP A O 1
ATOM 1907 N N . GLY A 1 237 ? 3.786 -2.070 -17.829 1.00 74.81 237 GLY A N 1
ATOM 1908 C CA . GLY A 1 237 ? 2.478 -2.462 -18.324 1.00 74.81 237 GLY A CA 1
ATOM 1909 C C . GLY A 1 237 ? 2.509 -2.801 -19.818 1.00 74.81 237 GLY A C 1
ATOM 1910 O O . GLY A 1 237 ? 1.993 -3.847 -20.218 1.00 74.81 237 GLY A O 1
ATOM 1911 N N . HIS A 1 238 ? 3.128 -1.956 -20.656 1.00 83.31 238 HIS A N 1
ATOM 1912 C CA . HIS A 1 238 ? 3.194 -2.213 -22.101 1.00 83.31 238 HIS A CA 1
ATOM 1913 C C . HIS A 1 238 ? 3.999 -3.488 -22.394 1.00 83.31 238 HIS A C 1
ATOM 1915 O O . HIS A 1 238 ? 3.607 -4.284 -23.250 1.00 83.31 238 HIS A O 1
ATOM 1921 N N . ILE A 1 239 ? 5.072 -3.745 -21.636 1.00 84.69 239 ILE A N 1
ATOM 1922 C CA . ILE A 1 239 ? 5.832 -5.001 -21.720 1.00 84.69 239 ILE A CA 1
ATOM 1923 C C . ILE A 1 239 ? 4.953 -6.201 -21.340 1.00 84.69 239 ILE A C 1
ATOM 1925 O O . ILE A 1 239 ? 4.951 -7.201 -22.064 1.00 84.69 239 ILE A O 1
ATOM 1929 N N . ALA A 1 240 ? 4.209 -6.114 -20.233 1.00 77.56 240 ALA A N 1
ATOM 1930 C CA . ALA A 1 240 ? 3.378 -7.199 -19.711 1.00 77.56 240 ALA A CA 1
ATOM 1931 C C . ALA A 1 240 ? 2.210 -7.569 -20.639 1.00 77.56 240 ALA A C 1
ATOM 1933 O O . ALA A 1 240 ? 1.845 -8.741 -20.722 1.00 77.56 240 ALA A O 1
ATOM 1934 N N . LEU A 1 241 ? 1.654 -6.595 -21.365 1.00 71.56 241 LEU A N 1
ATOM 1935 C CA . LEU A 1 241 ? 0.592 -6.818 -22.354 1.00 71.56 241 LEU A CA 1
ATOM 1936 C C . LEU A 1 241 ? 1.101 -7.245 -23.738 1.00 71.56 241 LEU A C 1
ATOM 1938 O O . LEU A 1 241 ? 0.299 -7.448 -24.647 1.00 71.56 241 LEU A O 1
ATOM 1942 N N . GLY A 1 242 ? 2.416 -7.375 -23.930 1.00 78.12 242 GLY A N 1
ATOM 1943 C CA . GLY A 1 242 ? 2.986 -7.732 -25.232 1.00 78.12 242 GLY A CA 1
ATOM 1944 C C . GLY A 1 242 ? 3.029 -6.581 -26.246 1.00 78.12 242 GLY A C 1
ATOM 1945 O O . GLY A 1 242 ? 3.349 -6.810 -27.411 1.00 78.12 242 GLY A O 1
ATOM 1946 N N . LEU A 1 243 ? 2.757 -5.343 -25.818 1.00 83.31 243 LEU A N 1
ATOM 1947 C CA . LEU A 1 243 ? 2.819 -4.119 -26.629 1.00 83.31 243 LEU A CA 1
ATOM 1948 C C . LEU A 1 243 ? 4.279 -3.658 -26.777 1.00 83.31 243 LEU A C 1
ATOM 1950 O O . LEU A 1 243 ? 4.702 -2.614 -26.278 1.00 83.31 243 LEU A O 1
ATOM 1954 N N . HIS A 1 244 ? 5.102 -4.519 -27.379 1.00 89.19 244 HIS A N 1
ATOM 1955 C CA . HIS A 1 244 ? 6.559 -4.389 -27.381 1.00 89.19 244 HIS A CA 1
ATOM 1956 C C . HIS A 1 244 ? 7.065 -3.164 -28.152 1.00 89.19 244 HIS A C 1
ATOM 1958 O O . HIS A 1 244 ? 8.061 -2.565 -27.744 1.00 89.19 244 HIS A O 1
ATOM 1964 N N . ALA A 1 245 ? 6.386 -2.771 -29.232 1.00 89.50 245 ALA A N 1
ATOM 1965 C CA . ALA A 1 245 ? 6.778 -1.618 -30.039 1.00 89.50 245 ALA A CA 1
ATOM 1966 C C . ALA A 1 245 ? 6.521 -0.296 -29.297 1.00 89.50 245 ALA A C 1
ATOM 1968 O O . ALA A 1 245 ? 7.358 0.607 -29.310 1.00 89.50 245 ALA A O 1
ATOM 1969 N N . GLU A 1 246 ? 5.386 -0.198 -28.613 1.00 87.94 246 GLU A N 1
ATOM 1970 C CA . GLU A 1 246 ? 5.004 0.939 -27.784 1.00 87.94 246 GLU A CA 1
ATOM 1971 C C . GLU A 1 246 ? 5.919 1.044 -26.559 1.00 87.94 246 GLU A C 1
ATOM 1973 O O . GLU A 1 246 ? 6.459 2.116 -26.288 1.00 87.94 246 GLU A O 1
ATOM 1978 N N . ALA A 1 247 ? 6.183 -0.077 -25.876 1.00 90.56 247 ALA A N 1
ATOM 1979 C CA . ALA A 1 247 ? 7.130 -0.129 -24.762 1.00 90.56 247 ALA A CA 1
ATOM 1980 C C . ALA A 1 247 ? 8.530 0.360 -25.171 1.00 90.56 247 ALA A C 1
ATOM 1982 O O . ALA A 1 247 ? 9.148 1.153 -24.461 1.00 90.56 247 ALA A O 1
ATOM 1983 N N . GLU A 1 248 ? 9.022 -0.065 -26.338 1.00 94.38 248 GLU A N 1
ATOM 1984 C CA . GLU A 1 248 ? 10.301 0.392 -26.885 1.00 94.38 248 GLU A CA 1
ATOM 1985 C C . GLU A 1 248 ? 10.326 1.911 -27.104 1.00 94.38 248 GLU A C 1
ATOM 1987 O O . GLU A 1 248 ? 11.309 2.566 -26.749 1.00 94.38 248 GLU A O 1
ATOM 1992 N N . GLN A 1 249 ? 9.259 2.487 -27.667 1.00 92.81 249 GLN A N 1
ATOM 1993 C CA . GLN A 1 249 ? 9.167 3.935 -27.872 1.00 92.81 249 GLN A CA 1
ATOM 1994 C C . GLN A 1 249 ? 9.181 4.697 -26.544 1.00 92.81 249 GLN A C 1
ATOM 1996 O O . GLN A 1 249 ? 9.881 5.706 -26.432 1.00 92.81 249 GLN A O 1
ATOM 2001 N N . LEU A 1 250 ? 8.455 4.205 -25.537 1.00 90.69 250 LEU A N 1
ATOM 2002 C CA . LEU A 1 250 ? 8.426 4.810 -24.205 1.00 90.69 250 LEU A CA 1
ATOM 2003 C C . LEU A 1 250 ? 9.803 4.762 -23.536 1.00 90.69 250 LEU A C 1
ATOM 2005 O O . LEU A 1 250 ? 10.261 5.786 -23.033 1.00 90.69 250 LEU A O 1
ATOM 2009 N N . ILE A 1 251 ? 10.504 3.625 -23.602 1.00 93.44 251 ILE A N 1
ATOM 2010 C CA . ILE A 1 251 ? 11.856 3.501 -23.039 1.00 93.44 251 ILE A CA 1
ATOM 2011 C C . ILE A 1 251 ? 12.840 4.430 -23.757 1.00 93.44 251 ILE A C 1
ATOM 2013 O O . ILE A 1 251 ? 13.628 5.109 -23.103 1.00 93.44 251 ILE A O 1
ATOM 2017 N N . LYS A 1 252 ? 12.797 4.506 -25.094 1.00 93.00 252 LYS A N 1
ATOM 2018 C CA . LYS A 1 252 ? 13.663 5.414 -25.867 1.00 93.00 252 LYS A CA 1
ATOM 2019 C C . LYS A 1 252 ? 13.403 6.880 -25.525 1.00 93.00 252 LYS A C 1
ATOM 2021 O O . LYS A 1 252 ? 14.354 7.645 -25.388 1.00 93.00 252 LYS A O 1
ATOM 2026 N N . LYS A 1 253 ? 12.129 7.261 -25.378 1.00 90.56 253 LYS A N 1
ATOM 2027 C CA . LYS A 1 253 ? 11.733 8.606 -24.946 1.00 90.56 253 LYS A CA 1
ATOM 2028 C C . LYS A 1 253 ? 12.284 8.915 -23.553 1.00 90.56 253 LYS A C 1
ATOM 2030 O O . LYS A 1 253 ? 12.829 9.995 -23.362 1.00 90.56 253 LYS A O 1
ATOM 2035 N N . GLU A 1 254 ? 12.175 7.970 -22.620 1.00 90.00 254 GLU A N 1
ATOM 2036 C CA . GLU A 1 254 ? 12.659 8.143 -21.250 1.00 90.00 254 GLU A CA 1
ATOM 2037 C C . GLU A 1 254 ? 14.181 8.254 -21.187 1.00 90.00 254 GLU A C 1
ATOM 2039 O O . GLU A 1 254 ? 14.695 9.180 -20.580 1.00 90.00 254 GLU A O 1
ATOM 2044 N N . LEU A 1 255 ? 14.915 7.383 -21.883 1.00 90.06 255 LEU A N 1
ATOM 2045 C CA . LEU A 1 255 ? 16.382 7.424 -21.929 1.00 90.06 255 LEU A CA 1
ATOM 2046 C C . LEU A 1 255 ? 16.943 8.710 -22.557 1.00 90.06 255 LEU A C 1
ATOM 2048 O O . LEU A 1 255 ? 18.110 9.029 -22.330 1.00 90.06 255 LEU A O 1
ATOM 2052 N N . ALA A 1 256 ? 16.146 9.416 -23.363 1.00 88.38 256 ALA A N 1
ATOM 2053 C CA . ALA A 1 256 ? 16.510 10.699 -23.959 1.00 88.38 256 ALA A CA 1
ATOM 2054 C C . ALA A 1 256 ? 16.180 11.906 -23.059 1.00 88.38 256 ALA A C 1
ATOM 2056 O O . ALA A 1 256 ? 16.614 13.019 -23.366 1.00 88.38 256 ALA A O 1
ATOM 2057 N N . ALA A 1 257 ? 15.412 11.712 -21.983 1.00 83.81 257 ALA A N 1
ATOM 2058 C CA . ALA A 1 257 ? 15.065 12.775 -21.049 1.00 83.81 257 ALA A CA 1
ATOM 2059 C C . ALA A 1 257 ? 16.254 13.094 -20.114 1.00 83.81 257 ALA A C 1
ATOM 2061 O O . ALA A 1 257 ? 16.935 12.176 -19.661 1.00 83.81 257 ALA A O 1
ATOM 2062 N N . PRO A 1 258 ? 16.525 14.372 -19.788 1.00 76.94 258 PRO A N 1
ATOM 2063 C CA . PRO A 1 258 ? 17.569 14.738 -18.820 1.00 76.94 258 PRO A CA 1
ATOM 2064 C C . PRO A 1 258 ? 17.309 14.173 -17.415 1.00 76.94 258 PRO A C 1
ATOM 2066 O O . PRO A 1 258 ? 18.236 13.818 -16.694 1.00 76.94 258 PRO A O 1
ATOM 2069 N N . GLU A 1 259 ? 16.035 14.082 -17.052 1.00 72.81 259 GLU A N 1
ATOM 2070 C CA . GLU A 1 259 ? 15.493 13.542 -15.803 1.00 72.81 259 GLU A CA 1
ATOM 2071 C C . GLU A 1 259 ? 15.154 12.040 -15.881 1.00 72.81 259 GLU A C 1
ATOM 2073 O O . GLU A 1 259 ? 14.297 11.550 -15.141 1.00 72.81 259 GLU A O 1
ATOM 2078 N N . ALA A 1 260 ? 15.803 11.311 -16.793 1.00 74.69 260 ALA A N 1
ATOM 2079 C CA . ALA A 1 260 ? 15.579 9.885 -16.985 1.00 74.69 260 ALA A CA 1
ATOM 2080 C C . ALA A 1 260 ? 15.779 9.092 -15.691 1.00 74.69 260 ALA A C 1
ATOM 2082 O O . ALA A 1 260 ? 16.801 9.188 -15.003 1.00 74.69 260 ALA A O 1
ATOM 2083 N N . ILE A 1 261 ? 14.810 8.233 -15.400 1.00 74.12 261 ILE A N 1
ATOM 2084 C CA . ILE A 1 261 ? 14.884 7.330 -14.254 1.00 74.12 261 ILE A CA 1
ATOM 2085 C C . ILE A 1 261 ? 15.722 6.097 -14.596 1.00 74.12 261 ILE A C 1
ATOM 2087 O O . ILE A 1 261 ? 15.653 5.572 -15.705 1.00 74.12 261 ILE A O 1
ATOM 2091 N N . HIS A 1 262 ? 16.502 5.609 -13.628 1.00 77.44 262 HIS A N 1
ATOM 2092 C CA . HIS A 1 262 ? 17.141 4.284 -13.644 1.00 77.44 262 HIS A CA 1
ATOM 2093 C C . HIS A 1 262 ? 17.700 3.828 -15.013 1.00 77.44 262 HIS A C 1
ATOM 2095 O O . HIS A 1 262 ? 17.364 2.737 -15.484 1.00 77.44 262 HIS A O 1
ATOM 2101 N N . HIS A 1 263 ? 18.566 4.639 -15.644 1.00 82.12 263 HIS A N 1
ATOM 2102 C CA . HIS A 1 263 ? 19.110 4.397 -16.993 1.00 82.12 263 HIS A CA 1
ATOM 2103 C C . HIS A 1 263 ? 19.508 2.935 -17.265 1.00 82.12 263 HIS A C 1
ATOM 2105 O O . HIS A 1 263 ? 19.113 2.386 -18.295 1.00 82.12 263 HIS A O 1
ATOM 2111 N N . GLY A 1 264 ? 20.228 2.285 -16.343 1.00 83.31 264 GLY A N 1
ATOM 2112 C CA . GLY A 1 264 ? 20.657 0.895 -16.532 1.00 83.31 264 GLY A CA 1
ATOM 2113 C C . GLY A 1 264 ? 19.510 -0.111 -16.550 1.00 83.31 264 GLY A C 1
ATOM 2114 O O . GLY A 1 264 ? 19.425 -0.953 -17.445 1.00 83.31 264 GLY A O 1
ATOM 2115 N N . ARG A 1 265 ? 18.526 0.034 -15.652 1.00 86.44 265 ARG A N 1
ATOM 2116 C CA . ARG A 1 265 ? 17.335 -0.833 -15.636 1.00 86.44 265 ARG A CA 1
ATOM 2117 C C . ARG A 1 265 ? 16.537 -0.703 -16.935 1.00 86.44 265 ARG A C 1
ATOM 2119 O O . ARG A 1 265 ? 16.094 -1.708 -17.488 1.00 86.44 265 ARG A O 1
ATOM 2126 N N . LEU A 1 266 ? 16.374 0.519 -17.442 1.00 90.12 266 LEU A N 1
ATOM 2127 C CA . LEU A 1 266 ? 15.676 0.770 -18.705 1.00 90.12 266 LEU A CA 1
ATOM 2128 C C . LEU A 1 266 ? 16.424 0.192 -19.911 1.00 90.12 266 LEU A C 1
ATOM 2130 O O . LEU A 1 266 ? 15.796 -0.396 -20.792 1.00 90.12 266 LEU A O 1
ATOM 2134 N N . ARG A 1 267 ? 17.756 0.296 -19.940 1.00 90.69 267 ARG A N 1
ATOM 2135 C CA . ARG A 1 267 ? 18.591 -0.311 -20.987 1.00 90.69 267 ARG A CA 1
ATOM 2136 C C . ARG A 1 267 ? 18.499 -1.835 -20.985 1.00 90.69 267 ARG A C 1
ATOM 2138 O O . ARG A 1 267 ? 18.360 -2.424 -22.054 1.00 90.69 267 ARG A O 1
ATOM 2145 N N . LEU A 1 268 ? 18.477 -2.471 -19.813 1.00 91.31 268 LEU A N 1
ATOM 2146 C CA . LEU A 1 268 ? 18.253 -3.916 -19.697 1.00 91.31 268 LEU A CA 1
ATOM 2147 C C . LEU A 1 268 ? 16.867 -4.328 -20.221 1.00 91.31 268 LEU A C 1
ATOM 2149 O O . LEU A 1 268 ? 16.766 -5.273 -21.004 1.00 91.31 268 LEU A O 1
ATOM 2153 N N . LYS A 1 269 ? 15.808 -3.581 -19.875 1.00 93.69 269 LYS A N 1
ATOM 2154 C CA . LYS A 1 269 ? 14.456 -3.811 -20.421 1.00 93.69 269 LYS A CA 1
ATOM 2155 C C . LYS A 1 269 ? 14.427 -3.654 -21.947 1.00 93.69 269 LYS A C 1
ATOM 2157 O O . LYS A 1 269 ? 13.852 -4.492 -22.641 1.00 93.69 269 LYS A O 1
ATOM 2162 N N . LEU A 1 270 ? 15.075 -2.616 -22.483 1.00 95.44 270 LEU A N 1
ATOM 2163 C CA . LEU A 1 270 ? 15.159 -2.371 -23.927 1.00 95.44 270 LEU A CA 1
ATOM 2164 C C . LEU A 1 270 ? 15.926 -3.483 -24.655 1.00 95.44 270 LEU A C 1
ATOM 2166 O O . LEU A 1 270 ? 15.472 -3.952 -25.698 1.00 95.44 270 LEU A O 1
ATOM 2170 N N . LYS A 1 271 ? 17.036 -3.957 -24.077 1.00 94.12 271 LYS A N 1
ATOM 2171 C CA . LYS A 1 271 ? 17.788 -5.118 -24.568 1.00 94.12 271 LYS A CA 1
ATOM 2172 C C . LYS A 1 271 ? 16.870 -6.334 -24.698 1.00 94.12 271 LYS A C 1
ATOM 2174 O O . LYS A 1 271 ? 16.807 -6.960 -25.756 1.00 94.12 271 LYS A O 1
ATOM 2179 N N . ASP A 1 272 ? 16.126 -6.663 -23.648 1.00 93.50 272 ASP A N 1
ATOM 2180 C CA . ASP A 1 272 ? 15.246 -7.831 -23.666 1.00 93.50 272 ASP A CA 1
ATOM 2181 C C . ASP A 1 272 ? 14.100 -7.684 -24.678 1.00 93.50 272 ASP A C 1
ATOM 2183 O O . ASP A 1 272 ? 13.716 -8.667 -25.319 1.00 93.50 272 ASP A O 1
ATOM 2187 N N . LEU A 1 273 ? 13.595 -6.464 -24.889 1.00 94.50 273 LEU A N 1
ATOM 2188 C CA . LEU A 1 273 ? 12.630 -6.172 -25.951 1.00 94.50 273 LEU A CA 1
ATOM 2189 C C . LEU A 1 273 ? 13.219 -6.363 -27.349 1.00 94.50 273 LEU A C 1
ATOM 2191 O O . LEU A 1 273 ? 12.544 -6.942 -28.199 1.00 94.50 273 LEU A O 1
ATOM 2195 N N . TYR A 1 274 ? 14.453 -5.924 -27.603 1.00 95.19 274 TYR A N 1
ATOM 2196 C CA . TYR A 1 274 ? 15.121 -6.177 -28.883 1.00 95.19 274 TYR A CA 1
ATOM 2197 C C . TYR A 1 274 ? 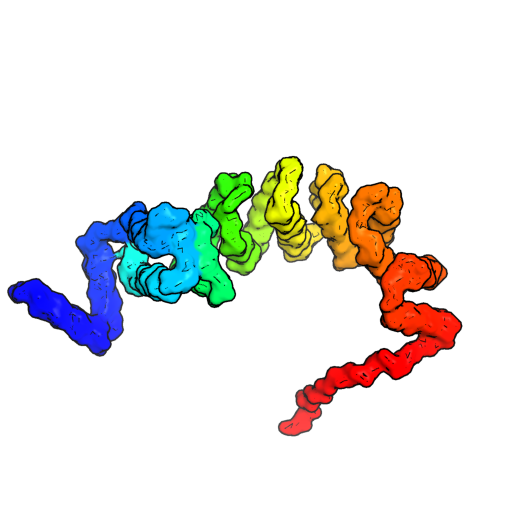15.294 -7.669 -29.142 1.00 95.19 274 TYR A C 1
ATOM 2199 O O . TYR A 1 274 ? 14.999 -8.132 -30.243 1.00 95.19 274 TYR A O 1
ATOM 2207 N N . ARG A 1 275 ? 15.668 -8.438 -28.112 1.00 90.75 275 ARG A N 1
ATOM 2208 C CA . ARG A 1 275 ? 15.769 -9.898 -28.208 1.00 90.75 275 ARG A CA 1
ATOM 2209 C C . ARG A 1 275 ? 14.431 -10.542 -28.579 1.00 90.75 275 ARG A C 1
ATOM 2211 O O . ARG A 1 275 ? 14.387 -11.372 -29.479 1.00 90.75 275 ARG A O 1
ATOM 2218 N N . ARG A 1 276 ? 13.336 -10.156 -27.911 1.00 89.81 276 ARG A N 1
ATOM 2219 C CA . ARG A 1 276 ? 11.981 -10.688 -28.177 1.00 89.81 276 ARG A CA 1
ATOM 2220 C C . ARG A 1 276 ? 11.447 -10.313 -29.559 1.00 89.81 276 ARG A C 1
ATOM 2222 O O . ARG A 1 276 ? 10.700 -11.084 -30.144 1.00 89.81 276 ARG A O 1
ATOM 2229 N N . GLN A 1 277 ? 11.820 -9.138 -30.061 1.00 90.00 277 GLN A N 1
ATOM 2230 C CA . GLN A 1 277 ? 11.440 -8.648 -31.388 1.00 90.00 277 GLN A CA 1
ATOM 2231 C C . GLN A 1 277 ? 12.400 -9.106 -32.500 1.00 90.00 277 GLN A C 1
ATOM 2233 O O . GLN A 1 277 ? 12.273 -8.639 -33.628 1.00 90.00 277 GLN A O 1
ATOM 2238 N N . GLU A 1 278 ? 13.378 -9.966 -32.189 1.00 91.88 278 GLU A N 1
ATOM 2239 C CA . GLU A 1 278 ? 14.403 -10.447 -33.128 1.00 91.88 278 GLU A CA 1
ATOM 2240 C C . GLU A 1 278 ? 15.227 -9.318 -33.788 1.00 91.88 278 GLU A C 1
ATOM 2242 O O . GLU A 1 278 ? 15.777 -9.465 -34.881 1.00 91.88 278 GLU A O 1
ATOM 2247 N N . LYS A 1 279 ? 15.364 -8.177 -33.101 1.00 91.81 279 LYS A N 1
ATOM 2248 C CA . LYS A 1 279 ? 16.195 -7.036 -33.513 1.00 91.81 279 LYS A CA 1
ATOM 2249 C C . LYS A 1 279 ? 17.646 -7.268 -33.090 1.00 91.81 279 LYS A C 1
ATOM 2251 O O . LYS A 1 279 ? 18.173 -6.593 -32.211 1.00 91.81 279 LYS A O 1
ATOM 2256 N N . TRP A 1 280 ? 18.280 -8.278 -33.683 1.00 89.50 280 TRP A N 1
ATOM 2257 C CA . TRP A 1 280 ? 19.580 -8.797 -33.233 1.00 89.50 280 TRP A CA 1
ATOM 2258 C C . TRP A 1 280 ? 20.730 -7.787 -33.303 1.00 89.50 280 TRP A C 1
ATOM 2260 O O . TRP A 1 280 ? 21.606 -7.815 -32.440 1.00 89.50 280 TRP A O 1
ATOM 2270 N N . GLU A 1 281 ? 20.722 -6.897 -34.297 1.00 91.12 281 GLU A N 1
ATOM 2271 C CA . GLU A 1 281 ? 21.742 -5.850 -34.421 1.00 91.12 281 GLU A CA 1
ATOM 2272 C C . GLU A 1 281 ? 21.608 -4.820 -33.291 1.00 91.12 281 GLU A C 1
ATOM 2274 O O . GLU A 1 281 ? 22.566 -4.585 -32.557 1.00 91.12 281 GLU A O 1
ATOM 2279 N N . ASP A 1 282 ? 20.394 -4.301 -33.075 1.00 92.06 282 ASP A N 1
ATOM 2280 C CA . ASP A 1 282 ? 20.098 -3.360 -31.988 1.00 92.06 282 ASP A CA 1
ATOM 2281 C C . ASP A 1 282 ? 20.365 -3.988 -30.607 1.00 92.06 282 ASP A C 1
ATOM 2283 O O . ASP A 1 282 ? 20.903 -3.339 -29.709 1.00 92.06 282 ASP A O 1
ATOM 2287 N N . TYR A 1 283 ? 20.021 -5.272 -30.436 1.00 92.38 283 TYR A N 1
ATOM 2288 C CA . TYR A 1 283 ? 20.313 -6.048 -29.227 1.00 92.38 283 TYR A CA 1
ATOM 2289 C C . TYR A 1 283 ? 21.816 -6.117 -28.949 1.00 92.38 283 TYR A C 1
ATOM 2291 O O . TYR A 1 283 ? 22.241 -5.846 -27.827 1.00 92.38 283 TYR A O 1
ATOM 2299 N N . ARG A 1 284 ? 22.623 -6.458 -29.962 1.00 89.19 284 ARG A N 1
ATOM 2300 C CA . ARG A 1 284 ? 24.078 -6.577 -29.819 1.00 89.19 284 ARG A CA 1
ATOM 2301 C C . ARG A 1 284 ? 24.716 -5.231 -29.509 1.00 89.19 284 ARG A C 1
ATOM 2303 O O . ARG A 1 284 ? 25.497 -5.150 -28.566 1.00 89.19 284 ARG A O 1
ATOM 2310 N N . GLN A 1 285 ? 24.363 -4.195 -30.266 1.00 91.12 285 GLN A N 1
ATOM 2311 C CA . GLN A 1 285 ? 24.910 -2.859 -30.060 1.00 91.12 285 GLN A CA 1
ATOM 2312 C C . GLN A 1 285 ? 24.614 -2.364 -28.638 1.00 91.12 285 GLN A C 1
ATOM 2314 O O . GLN A 1 285 ? 25.518 -1.916 -27.936 1.00 91.12 285 GLN A O 1
ATOM 2319 N N . LEU A 1 286 ? 23.370 -2.511 -28.174 1.00 91.12 286 LEU A N 1
ATOM 2320 C CA . LEU A 1 286 ? 22.994 -2.088 -26.829 1.00 91.12 286 LEU A CA 1
ATOM 2321 C C . LEU A 1 286 ? 23.697 -2.913 -25.739 1.00 91.12 286 LEU A C 1
ATOM 2323 O O . LEU A 1 286 ? 24.085 -2.365 -24.711 1.00 91.12 286 LEU A O 1
ATOM 2327 N N . LEU A 1 287 ? 23.888 -4.216 -25.954 1.00 89.38 287 LEU A N 1
ATOM 2328 C CA . LEU A 1 287 ? 24.615 -5.083 -25.025 1.00 89.38 287 LEU A CA 1
ATOM 2329 C C . LEU A 1 287 ? 26.086 -4.660 -24.873 1.00 89.38 287 LEU A C 1
ATOM 2331 O O . LEU A 1 287 ? 26.595 -4.607 -23.754 1.00 89.38 287 LEU A O 1
ATOM 2335 N N . GLU A 1 288 ? 26.751 -4.314 -25.977 1.00 88.31 288 GLU A N 1
ATOM 2336 C CA . GLU A 1 288 ? 28.108 -3.756 -25.959 1.00 88.31 288 GLU A CA 1
ATOM 2337 C C . GLU A 1 288 ? 28.151 -2.407 -25.230 1.00 88.31 288 GLU A C 1
ATOM 2339 O O . GLU A 1 288 ? 29.017 -2.189 -24.383 1.00 88.31 288 GLU A O 1
ATOM 2344 N N . GLU A 1 289 ? 27.190 -1.519 -25.499 1.00 88.44 289 GLU A N 1
ATOM 2345 C CA . GLU A 1 289 ? 27.094 -0.21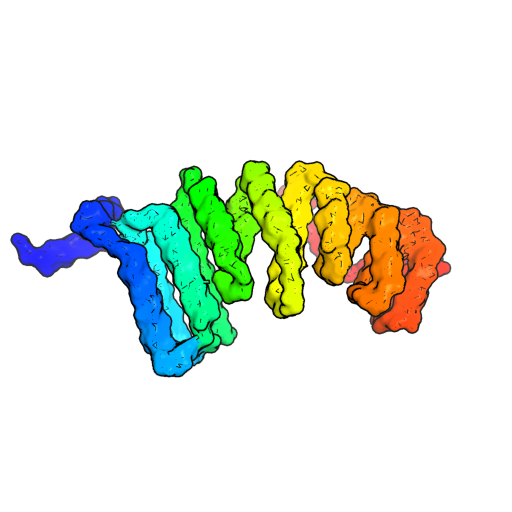9 -24.830 1.00 88.44 289 GLU A CA 1
ATOM 2346 C C . GLU A 1 289 ? 26.915 -0.362 -23.312 1.00 88.44 289 GLU A C 1
ATOM 2348 O O . GLU A 1 289 ? 27.598 0.332 -22.556 1.00 88.44 289 GLU A O 1
ATOM 2353 N N . ILE A 1 290 ? 26.047 -1.272 -22.848 1.00 89.06 290 ILE A N 1
ATOM 2354 C CA . ILE A 1 290 ? 25.837 -1.537 -21.414 1.00 89.06 290 ILE A CA 1
ATOM 2355 C C . ILE A 1 290 ? 27.146 -2.008 -20.767 1.00 89.06 290 ILE A C 1
ATOM 2357 O O . ILE A 1 290 ? 27.569 -1.445 -19.760 1.00 89.06 290 ILE A O 1
ATOM 2361 N N . LEU A 1 291 ? 27.843 -2.973 -21.376 1.00 86.19 291 LEU A N 1
ATOM 2362 C CA . LEU A 1 291 ? 29.103 -3.516 -20.849 1.00 86.19 291 LEU A CA 1
ATOM 2363 C C . LEU A 1 291 ? 30.238 -2.484 -20.772 1.00 86.19 291 LEU A C 1
ATOM 2365 O O . LEU A 1 291 ? 31.128 -2.611 -19.932 1.00 86.19 291 LEU A O 1
ATOM 2369 N N . LEU A 1 292 ? 30.231 -1.482 -21.654 1.00 83.25 292 LEU A N 1
ATOM 2370 C CA . LEU A 1 292 ? 31.236 -0.416 -21.685 1.00 83.25 292 LEU A CA 1
ATOM 2371 C C . LEU A 1 292 ? 30.930 0.743 -20.731 1.00 83.25 292 LEU A C 1
ATOM 2373 O O . LEU A 1 292 ? 31.836 1.516 -20.417 1.00 83.25 292 LEU A O 1
ATOM 2377 N N . THR A 1 293 ? 29.672 0.905 -20.315 1.00 79.31 293 THR A N 1
ATOM 2378 C CA . THR A 1 293 ? 29.220 2.090 -19.568 1.00 79.31 293 THR A CA 1
ATOM 2379 C C . THR A 1 293 ? 28.755 1.793 -18.145 1.00 79.31 293 THR A C 1
ATOM 2381 O O . THR A 1 293 ? 28.767 2.701 -17.316 1.00 79.31 293 THR A O 1
ATOM 2384 N N . GLU A 1 294 ? 28.405 0.546 -17.829 1.00 74.19 294 GLU A N 1
ATOM 2385 C CA . GLU A 1 294 ? 27.898 0.131 -16.517 1.00 74.19 294 GLU A CA 1
ATOM 2386 C C . GLU A 1 294 ? 28.869 -0.818 -15.789 1.00 74.19 294 GLU A C 1
ATOM 2388 O O . GLU A 1 294 ? 29.923 -1.192 -16.307 1.00 74.19 294 GLU A O 1
ATOM 2393 N N . SER A 1 295 ? 28.561 -1.179 -14.537 1.00 69.44 295 SER A N 1
ATOM 2394 C CA . SER A 1 295 ? 29.381 -2.131 -13.775 1.00 69.44 295 SER A CA 1
ATOM 2395 C C . SER A 1 295 ? 29.410 -3.497 -14.462 1.00 69.44 295 SER A C 1
ATOM 2397 O O . SER A 1 295 ? 28.373 -3.975 -14.914 1.00 69.44 295 SER A O 1
ATOM 2399 N N . ILE A 1 296 ? 30.579 -4.145 -14.486 1.00 69.25 296 ILE A N 1
ATOM 2400 C CA . ILE A 1 296 ? 30.784 -5.440 -15.149 1.00 69.25 296 ILE A CA 1
ATOM 2401 C C . ILE A 1 296 ? 29.801 -6.494 -14.611 1.00 69.25 296 ILE A C 1
ATOM 2403 O O . ILE A 1 296 ? 29.925 -6.928 -13.465 1.00 69.25 296 ILE A O 1
ATOM 2407 N N . ASP A 1 297 ? 28.885 -6.949 -15.470 1.00 79.69 297 ASP A N 1
ATOM 2408 C CA . ASP A 1 297 ? 28.019 -8.111 -15.247 1.00 79.69 297 ASP A CA 1
ATOM 2409 C C . ASP A 1 297 ? 28.474 -9.268 -16.149 1.00 79.69 297 ASP A C 1
ATOM 2411 O O . ASP A 1 297 ? 28.394 -9.208 -17.379 1.00 79.69 297 ASP A O 1
ATOM 2415 N N . PHE A 1 298 ? 28.972 -10.340 -15.531 1.00 83.50 298 PHE A N 1
ATOM 2416 C CA . PHE A 1 298 ? 29.476 -11.511 -16.250 1.00 83.50 298 PHE A CA 1
ATOM 2417 C C . PHE A 1 298 ? 28.385 -12.259 -17.026 1.00 83.50 298 PHE A C 1
ATOM 2419 O O . PHE A 1 298 ? 28.705 -12.884 -18.035 1.00 83.50 298 PHE A O 1
ATOM 2426 N N . ASN A 1 299 ? 27.113 -12.147 -16.632 1.00 85.69 299 ASN A N 1
ATOM 2427 C CA . ASN A 1 299 ? 26.015 -12.749 -17.390 1.00 85.69 299 ASN A CA 1
ATOM 2428 C C . ASN A 1 299 ? 25.848 -12.062 -18.752 1.00 85.69 299 ASN A C 1
ATOM 2430 O O . ASN A 1 299 ? 25.647 -12.729 -19.764 1.00 85.69 299 ASN A O 1
ATOM 2434 N N . LEU A 1 300 ? 26.004 -10.735 -18.802 1.00 84.81 300 LEU A N 1
ATOM 2435 C CA . LEU A 1 300 ? 25.948 -9.966 -20.049 1.00 84.81 300 LEU A CA 1
ATOM 2436 C C . LEU A 1 300 ? 27.143 -10.269 -20.967 1.00 84.81 300 LEU A C 1
ATOM 2438 O O . LEU A 1 300 ? 27.002 -10.277 -22.191 1.00 84.81 300 LEU A O 1
ATOM 2442 N N . ILE A 1 301 ? 28.313 -10.568 -20.390 1.00 84.00 301 ILE A N 1
ATOM 2443 C CA . ILE A 1 301 ? 29.491 -11.026 -21.147 1.00 84.00 301 ILE A CA 1
ATOM 2444 C C . ILE A 1 301 ? 29.224 -12.391 -21.788 1.00 84.00 301 ILE A C 1
ATOM 2446 O O . ILE A 1 301 ? 29.561 -12.595 -22.957 1.00 84.00 301 ILE A O 1
ATOM 2450 N N . ASP A 1 302 ? 28.620 -13.315 -21.041 1.00 86.00 302 ASP A N 1
ATOM 2451 C CA . ASP A 1 302 ? 28.238 -14.625 -21.565 1.00 86.00 302 ASP A CA 1
ATOM 2452 C C . ASP A 1 302 ? 27.173 -14.487 -22.671 1.00 86.00 302 ASP A C 1
ATOM 2454 O O . ASP A 1 302 ? 27.361 -15.050 -23.750 1.00 86.00 302 ASP A O 1
ATOM 2458 N N . GLU A 1 303 ? 26.144 -13.642 -22.495 1.00 86.94 303 GLU A N 1
ATOM 2459 C CA . GLU A 1 303 ? 25.166 -13.318 -23.554 1.00 86.94 303 GLU A CA 1
ATOM 2460 C C . GLU A 1 303 ? 25.852 -12.801 -24.837 1.00 86.94 303 GLU A C 1
ATOM 2462 O O . GLU A 1 303 ? 25.554 -13.266 -25.942 1.00 86.94 303 GLU A O 1
ATOM 2467 N N . LEU A 1 304 ? 26.811 -11.874 -24.717 1.00 84.25 304 LEU A N 1
ATOM 2468 C CA . LEU A 1 304 ? 27.526 -11.321 -25.874 1.00 84.25 304 LEU A CA 1
ATOM 2469 C C . LEU A 1 304 ? 28.383 -12.391 -26.562 1.00 84.25 304 LEU A C 1
ATOM 2471 O O . LEU A 1 304 ? 28.431 -12.480 -27.792 1.00 84.25 304 LEU A O 1
ATOM 2475 N N . LYS A 1 305 ? 29.043 -13.243 -25.776 1.00 83.50 305 LYS A N 1
ATOM 2476 C CA . LYS A 1 305 ? 29.843 -14.357 -26.287 1.00 83.50 305 LYS A CA 1
ATOM 2477 C C . LYS A 1 305 ? 28.988 -15.348 -27.074 1.00 83.50 305 LYS A C 1
ATOM 2479 O O . LYS A 1 305 ? 29.436 -15.817 -28.124 1.00 83.50 305 LYS A O 1
ATOM 2484 N N . GLU A 1 306 ? 27.775 -15.647 -26.621 1.00 85.19 306 GLU A N 1
ATOM 2485 C CA . GLU A 1 306 ? 26.832 -16.495 -27.360 1.00 85.19 306 GLU A CA 1
ATOM 2486 C C . GLU A 1 306 ? 26.479 -15.886 -28.717 1.00 85.19 306 GLU A C 1
ATOM 2488 O O . GLU A 1 306 ? 26.542 -16.581 -29.733 1.00 85.19 306 GLU A O 1
ATOM 2493 N N . GLN A 1 307 ? 26.204 -14.580 -28.761 1.00 80.88 307 GLN A N 1
ATOM 2494 C CA . GLN A 1 307 ? 25.889 -13.873 -30.007 1.00 80.88 307 GLN A CA 1
ATOM 2495 C C . GLN A 1 307 ? 27.050 -13.844 -31.003 1.00 80.88 307 GLN A C 1
ATOM 2497 O O . GLN A 1 307 ? 26.830 -13.941 -32.210 1.00 80.88 307 GLN A O 1
ATOM 2502 N N . LEU A 1 308 ? 28.286 -13.701 -30.518 1.00 79.69 308 LEU A N 1
ATOM 2503 C CA . LEU A 1 308 ? 29.476 -13.630 -31.371 1.00 79.69 308 LEU A CA 1
ATOM 2504 C C . LEU A 1 308 ? 29.951 -15.007 -31.852 1.00 79.69 308 LEU A C 1
ATOM 2506 O O . LEU A 1 308 ? 30.577 -15.110 -32.906 1.00 79.69 308 LEU A O 1
ATOM 2510 N N . THR A 1 309 ? 29.685 -16.067 -31.082 1.00 77.69 309 THR A N 1
ATOM 2511 C CA . THR A 1 309 ? 30.232 -17.410 -31.349 1.00 77.69 309 THR A CA 1
ATOM 2512 C C . THR A 1 309 ? 29.196 -18.435 -31.809 1.00 77.69 309 THR A C 1
ATOM 2514 O O . THR A 1 309 ? 29.581 -19.512 -32.268 1.00 77.69 309 THR A O 1
ATOM 2517 N N . GLY A 1 310 ? 27.897 -18.130 -31.698 1.00 64.88 310 GLY A N 1
ATOM 2518 C CA . GLY A 1 310 ? 26.798 -19.027 -32.067 1.00 64.88 310 GLY A CA 1
ATOM 2519 C C . GLY A 1 310 ? 26.716 -20.306 -31.223 1.00 64.88 310 GLY A C 1
ATOM 2520 O O . GLY A 1 310 ? 26.069 -21.269 -31.632 1.00 64.88 310 GLY A O 1
ATOM 2521 N N . ARG A 1 311 ? 27.405 -20.360 -30.075 1.00 45.47 311 ARG A N 1
ATOM 2522 C CA . ARG A 1 311 ? 27.425 -21.506 -29.155 1.00 45.47 311 ARG A CA 1
ATOM 2523 C C . ARG A 1 311 ? 26.905 -21.069 -27.784 1.00 45.47 311 ARG A C 1
ATOM 2525 O O . ARG A 1 311 ? 27.467 -20.114 -27.256 1.00 45.47 311 ARG A O 1
ATOM 2532 N N . PRO A 1 312 ? 25.919 -21.765 -27.188 1.00 46.56 312 PRO A N 1
ATOM 2533 C CA . PRO A 1 312 ? 25.472 -21.463 -25.832 1.00 46.56 312 PRO A CA 1
ATOM 2534 C C . PRO A 1 312 ? 26.612 -21.653 -24.823 1.00 46.56 312 PRO A C 1
ATOM 2536 O O . PRO A 1 312 ? 27.433 -22.573 -24.944 1.00 46.56 312 PRO A O 1
ATOM 2539 N N . SER A 1 313 ? 26.670 -20.768 -23.833 1.00 46.19 313 SER A N 1
ATOM 2540 C CA . SER A 1 313 ? 27.693 -20.729 -22.793 1.00 46.19 313 SER A CA 1
ATOM 2541 C C . SER A 1 313 ? 27.599 -21.974 -21.920 1.00 46.19 313 SER A C 1
ATOM 2543 O O . SER A 1 313 ? 26.574 -22.261 -21.312 1.00 46.19 313 SER A O 1
ATOM 2545 N N . ALA A 1 314 ? 28.699 -22.715 -21.790 1.00 44.47 314 ALA A N 1
ATOM 2546 C CA . ALA A 1 314 ? 28.761 -23.922 -20.962 1.00 44.47 314 ALA A CA 1
ATOM 2547 C C . ALA A 1 314 ? 28.743 -23.648 -19.437 1.00 44.47 314 ALA A C 1
ATOM 2549 O O . ALA A 1 314 ? 28.947 -24.572 -18.653 1.00 44.47 314 ALA A O 1
ATOM 2550 N N . CYS A 1 315 ? 28.514 -22.406 -18.997 1.00 39.81 315 CYS A N 1
ATOM 2551 C CA . CYS A 1 315 ? 28.590 -21.998 -17.592 1.00 39.81 315 CYS A CA 1
ATOM 2552 C C . CYS A 1 315 ? 27.206 -21.675 -17.002 1.00 39.81 315 CYS A C 1
ATOM 2554 O O . CYS A 1 315 ? 27.004 -20.657 -16.358 1.00 39.81 315 CYS A O 1
ATOM 2556 N N . GLY A 1 316 ? 26.235 -22.563 -17.223 1.00 39.72 316 GLY A N 1
ATOM 2557 C CA . GLY A 1 316 ? 24.863 -22.421 -16.726 1.00 39.72 316 GLY A CA 1
ATOM 2558 C C . GLY A 1 316 ? 24.283 -23.721 -16.178 1.00 39.72 316 GLY A C 1
ATOM 2559 O O . GLY A 1 316 ? 23.097 -23.976 -16.331 1.00 39.72 316 GLY A O 1
ATOM 2560 N N . SER A 1 317 ? 25.101 -24.592 -15.578 1.00 36.50 317 SER A N 1
ATOM 2561 C CA . SER A 1 317 ? 24.610 -25.809 -14.920 1.00 36.50 317 SER A CA 1
ATOM 2562 C C . SER A 1 317 ? 25.001 -25.852 -13.444 1.00 36.50 317 SER A C 1
ATOM 2564 O O . SER A 1 317 ? 25.798 -26.691 -13.019 1.00 36.50 317 SER A O 1
ATOM 2566 N N . ARG A 1 318 ? 24.382 -24.995 -12.626 1.00 34.00 318 ARG A N 1
ATOM 2567 C CA . ARG A 1 318 ? 23.971 -25.455 -11.295 1.00 34.00 318 ARG A CA 1
ATOM 2568 C C . ARG A 1 318 ? 22.591 -26.068 -11.454 1.00 34.00 318 ARG A C 1
ATOM 2570 O O . ARG A 1 318 ? 21.588 -25.372 -11.491 1.00 34.00 318 ARG A O 1
ATOM 2577 N N . LYS A 1 319 ? 22.594 -27.391 -11.603 1.00 36.69 319 LYS A N 1
ATOM 2578 C CA . LYS A 1 319 ? 21.410 -28.240 -11.527 1.00 36.69 319 LYS A CA 1
ATOM 2579 C C . LYS A 1 319 ? 20.668 -27.928 -10.224 1.00 36.69 319 LYS A C 1
ATOM 2581 O O . LYS A 1 319 ? 21.141 -28.308 -9.154 1.00 36.69 319 LYS A O 1
ATOM 2586 N N . THR A 1 320 ? 19.514 -27.277 -10.300 1.00 35.28 320 THR A N 1
ATOM 2587 C CA . THR A 1 320 ? 18.438 -27.563 -9.352 1.00 35.28 320 THR A CA 1
ATOM 2588 C C . THR A 1 320 ? 18.022 -28.999 -9.636 1.00 35.28 320 THR A C 1
ATOM 2590 O O . THR A 1 320 ? 17.640 -29.333 -10.754 1.00 35.28 320 THR A O 1
ATOM 2593 N N . GLY A 1 321 ? 18.262 -29.882 -8.671 1.00 31.88 321 GLY A N 1
ATOM 2594 C CA . GLY A 1 321 ? 17.916 -31.286 -8.796 1.00 31.88 321 GLY A CA 1
ATOM 2595 C C . GLY A 1 321 ? 16.409 -31.442 -8.918 1.00 31.88 321 GLY A C 1
ATOM 2596 O O . GLY A 1 321 ? 15.695 -31.258 -7.936 1.00 31.88 321 GLY A O 1
ATOM 2597 N N . ASP A 1 322 ? 15.960 -31.842 -10.102 1.00 33.06 322 ASP A N 1
ATOM 2598 C CA . ASP A 1 322 ? 14.713 -32.571 -10.262 1.00 33.06 322 ASP A CA 1
ATOM 2599 C C . ASP A 1 322 ? 14.802 -33.848 -9.418 1.00 33.06 322 ASP A C 1
ATOM 2601 O O . ASP A 1 322 ? 15.561 -34.776 -9.713 1.00 33.06 322 ASP A O 1
ATOM 2605 N N . ARG A 1 323 ? 14.028 -33.896 -8.333 1.00 35.97 323 ARG A N 1
ATOM 2606 C CA . ARG A 1 323 ? 13.475 -35.164 -7.863 1.00 35.97 323 ARG A CA 1
ATOM 2607 C C . ARG A 1 323 ? 12.199 -35.395 -8.654 1.00 35.97 323 ARG A C 1
ATOM 2609 O O . ARG A 1 323 ? 11.117 -34.995 -8.237 1.00 35.97 323 ARG A O 1
ATOM 2616 N N . GLU A 1 324 ? 12.357 -36.059 -9.792 1.00 34.44 324 GLU A N 1
ATOM 2617 C CA . GLU A 1 324 ? 11.281 -36.822 -10.409 1.00 34.44 324 GLU A CA 1
ATOM 2618 C C . GLU A 1 324 ? 10.727 -37.815 -9.372 1.00 34.44 324 GLU A C 1
ATOM 2620 O O . GLU A 1 324 ? 11.438 -38.679 -8.858 1.00 34.44 324 GLU A O 1
ATOM 2625 N N . MET A 1 325 ? 9.443 -37.671 -9.056 1.00 42.12 325 MET A N 1
ATOM 2626 C CA . MET A 1 325 ? 8.617 -38.696 -8.423 1.00 42.12 325 MET A CA 1
ATOM 2627 C C . MET A 1 325 ? 7.554 -39.111 -9.438 1.00 42.12 325 MET A C 1
ATOM 2629 O O . MET A 1 325 ? 6.455 -38.568 -9.446 1.00 42.12 325 MET A O 1
ATOM 2633 N N . ILE A 1 326 ? 7.903 -40.070 -10.298 1.00 38.75 326 ILE A N 1
ATOM 2634 C CA . ILE A 1 326 ? 6.982 -40.977 -11.001 1.00 38.75 326 ILE A CA 1
ATOM 2635 C C . ILE A 1 326 ? 7.778 -42.282 -11.196 1.00 38.75 326 ILE A C 1
ATOM 2637 O O . ILE A 1 326 ? 8.837 -42.247 -11.804 1.00 38.75 326 ILE A O 1
ATOM 2641 N N . GLY A 1 327 ? 7.419 -43.473 -10.725 1.00 42.25 327 GLY A N 1
ATOM 2642 C CA . GLY A 1 327 ? 6.304 -43.968 -9.929 1.00 42.25 327 GLY A CA 1
ATOM 2643 C C . GLY A 1 327 ? 6.486 -45.487 -9.733 1.00 42.25 327 GLY A C 1
ATOM 2644 O O . GLY A 1 327 ? 7.197 -46.127 -10.512 1.00 42.25 327 GLY A O 1
ATOM 2645 N N . ALA A 1 328 ? 5.859 -46.041 -8.695 1.00 36.47 328 ALA A N 1
ATOM 2646 C CA . ALA A 1 328 ? 5.428 -47.437 -8.570 1.00 36.47 328 ALA A CA 1
ATOM 2647 C C . ALA A 1 328 ? 4.369 -47.516 -7.466 1.00 36.47 328 ALA A C 1
ATOM 2649 O O . ALA A 1 328 ? 4.636 -46.950 -6.380 1.00 36.47 328 ALA A O 1
#

Secondary structure (DSSP, 8-state):
--HHHHHHHHHHHHHH-HHHHHHHHHHHHTTS----HHHHHHHHHHHHHHHHTTTTEE-GGGHHHHHHHHHHHHHHIIIIITTT--HHHHHHHHHHHHHHHHTSEE--TT-HHHHHHHHHHHHHHTT--TT-HHHHHHHHHHHHHH--SS---HHHHHIIIII--SHHHHHHHHHHHHHHTTSPPTT--HHHHHHHHHHHHHHHHHHHHTT--GGGGHHHHHHTTTSHHHHHHHHHHHHHTT-HHHHHHHHHHHHTSTT-S-HHHHHHHHHHHHHHTT-HHHHHHHHHHHHHHS---HHHHHHHHHHHHSS--S--------------

Radius of gyration: 28.15 Å; chains: 1; bounding box: 60×66×82 Å

Foldseek 3Di:
DDPVVVVVVLVVCVVVDVVSVVVVLVVVLVPPPACDLVNLLVVLVVLQCVQCDPVLEREPVCLVVSLVVLLVSLVCCLRHRVSPPDLLSLLVSLLSNQQSLQVGHYDCVVPSNVVSNVSSVVSSVVVCPPPCLVVSLVVLLVVVVVPDPDRPDVVSVCCLQPVDDDDVSLVVLLVSLLVSLPDQDDVDDPVSLVVNLVSVVSNLVSCVVVVHAVVVCVVVLVVPVVRQSSLVVNLVSCVVVVVLVVSLVSLVVLCPDPPRPPNLVSLVVNLVSCVVVVVLVVNLVSLVVSCVPDDHDVVSVQVNVCSVPVDHDPPPDPDPDDPDCDDD

Sequence (328 aa):
MDAAIFKEFCLAKAGSKPAFKRELQHYIADRTEGVSLDKLKKCVSSIISKYAGHSGYIYYENMDDFEDELSFFLDQQRGNLLYGLTVEEHFDLADDLLAQLDDTDMDDSDGSLMRLTEQVFESLEDRIGPGQDEQVFAQLLAALSQKRNSSLTDYDWNLFEEHFSGQDFAVRKLAFLLEHLKVPPQNASWSEEFEFKSMVELVFSISKELGKSLTDFGQLLQDYWSQASVRELSIDGHIALGLHAEAEQLIKKELAAPEAIHHGRLRLKLKDLYRRQEKWEDYRQLLEEILLTESIDFNLIDELKEQLTGRPSACGSRKTGDREMIGA